Protein AF-A0A4S8JDT1-F1 (afdb_monomer_lite)

Radius of gyration: 18.47 Å; chains: 1; bounding box: 45×41×51 Å

Organism: Musa balbisiana (NCBI:txid52838)

Sequence (220 aa):
MRFPMLGLGRKGHGIPDSLVKEVKDATSKFFNLPNEEKVKIKMTPASGYRGYQEVAENITLGKPDMHEAIDGFADLVKPVLFSVIGKWKLGNMELLVRPDYPSNFKVVMEEYICLLRDLSRKIMCGIALALGGPPDAFEGDRAGVLVIVGTFYCRSETDLVNGSLHLPFLPNFDAAVEPFDFCMQKTGGTPKFGKVVYGEHLVGKAENLHSAVRMTWWIR

InterPro domains:
  IPR026992 Non-haem dioxygenase, N-terminal domain [PF14226] (11-71)
  IPR027443 Isopenicillin N synthase-like superfamily [G3DSA:2.60.120.330] (9-157)

pLDDT: mean 70.08, std 18.51, range [22.12, 93.12]

Secondary structure (DSSP, 8-state):
-PPP---TT-SSSSS-HHHHHHHHHHHHHHHTS-HHHHGGGB--GGGTS-EEE-TT-SEETTEE--EEEEEEE-GGGHHHHHHHH-HHHHTT--SS---SSSTTHHHHHHHHHHHHHHHHHHHHHHHHHHHTS-TTTTTTTTEE---EE--EEPPBTTB----------EE-TT-EE---HHHHHHHTPPPSS--EEHHHHHHHHHHTTTTS--------

Structure (mmCIF, N/CA/C/O backbone):
data_AF-A0A4S8JDT1-F1
#
_entry.id   AF-A0A4S8JDT1-F1
#
loop_
_atom_site.group_PDB
_atom_site.id
_atom_site.type_symbol
_atom_site.label_atom_id
_atom_site.label_alt_id
_atom_site.label_comp_id
_atom_site.label_asym_id
_atom_site.label_entity_id
_atom_site.label_seq_id
_atom_site.pdbx_PDB_ins_code
_atom_site.Cartn_x
_atom_site.Cartn_y
_atom_site.Cartn_z
_atom_site.occupancy
_atom_site.B_iso_or_equiv
_atom_site.auth_seq_id
_atom_site.auth_comp_id
_atom_site.auth_asym_id
_atom_site.auth_atom_id
_atom_site.pdbx_PDB_model_num
ATOM 1 N N . MET A 1 1 ? 0.892 5.398 17.232 1.00 22.23 1 MET A N 1
ATOM 2 C CA . MET A 1 1 ? 0.591 3.965 17.032 1.00 22.23 1 MET A CA 1
ATOM 3 C C . MET A 1 1 ? 1.373 3.498 15.818 1.00 22.23 1 MET A C 1
ATOM 5 O O . MET A 1 1 ? 1.226 4.114 14.773 1.00 22.23 1 MET A O 1
ATOM 9 N N . ARG A 1 2 ? 2.237 2.486 15.954 1.00 22.12 2 ARG A N 1
ATOM 10 C CA . ARG A 1 2 ? 2.796 1.781 14.791 1.00 22.12 2 ARG A CA 1
ATOM 11 C C . ARG A 1 2 ? 1.689 0.883 14.249 1.00 22.12 2 ARG A C 1
ATOM 13 O O . ARG A 1 2 ? 1.211 0.023 14.986 1.00 22.12 2 ARG A O 1
ATOM 20 N N . PHE A 1 3 ? 1.258 1.103 13.012 1.00 24.98 3 PHE A N 1
ATOM 21 C CA . PHE A 1 3 ? 0.398 0.136 12.337 1.00 24.98 3 PHE A CA 1
ATOM 22 C C . PHE A 1 3 ? 1.217 -1.138 12.078 1.00 24.98 3 PHE A C 1
ATOM 24 O O . PHE A 1 3 ? 2.399 -1.036 11.737 1.00 24.98 3 PHE A O 1
ATOM 31 N N . PRO A 1 4 ? 0.654 -2.338 12.293 1.00 29.61 4 PRO A N 1
ATOM 32 C CA . PRO A 1 4 ? 1.380 -3.575 12.056 1.00 29.61 4 PRO A CA 1
ATOM 33 C C . PRO A 1 4 ? 1.758 -3.671 10.575 1.00 29.61 4 PRO A C 1
ATOM 35 O O . PRO A 1 4 ? 0.893 -3.751 9.708 1.00 29.61 4 PRO A O 1
ATOM 38 N N . MET A 1 5 ? 3.062 -3.671 10.291 1.00 36.69 5 MET A N 1
ATOM 39 C CA . MET A 1 5 ? 3.572 -3.953 8.954 1.00 36.69 5 MET A CA 1
ATOM 40 C C . MET A 1 5 ? 3.273 -5.414 8.605 1.00 36.69 5 MET A C 1
ATOM 42 O O . MET A 1 5 ? 3.851 -6.342 9.182 1.00 36.69 5 MET A O 1
ATOM 46 N N . LEU A 1 6 ? 2.362 -5.615 7.658 1.00 45.84 6 LEU A N 1
ATOM 47 C CA . LEU A 1 6 ? 2.123 -6.902 7.015 1.00 45.84 6 LEU A CA 1
ATOM 48 C C . LEU A 1 6 ? 3.222 -7.148 5.982 1.00 45.84 6 LEU A C 1
ATOM 50 O O . LEU A 1 6 ? 3.050 -6.935 4.789 1.00 45.84 6 LEU A O 1
ATOM 54 N N . GLY A 1 7 ? 4.392 -7.563 6.465 1.00 46.94 7 GLY A N 1
ATOM 55 C CA . GLY A 1 7 ? 5.449 -8.058 5.590 1.00 46.94 7 GLY A CA 1
ATOM 56 C C . GLY A 1 7 ? 5.058 -9.399 4.958 1.00 46.94 7 GLY A C 1
ATOM 57 O O . GLY A 1 7 ? 4.371 -10.204 5.589 1.00 46.94 7 GLY A O 1
ATOM 58 N N . LEU A 1 8 ? 5.581 -9.665 3.757 1.00 50.22 8 LEU A N 1
ATOM 59 C CA . LEU A 1 8 ? 5.424 -10.882 2.934 1.00 50.22 8 LEU A CA 1
ATOM 60 C C . LEU A 1 8 ? 5.895 -12.214 3.593 1.00 50.22 8 LEU A C 1
ATOM 62 O O . LEU A 1 8 ? 6.207 -13.181 2.893 1.00 50.22 8 LEU A O 1
ATOM 66 N N . GLY A 1 9 ? 6.062 -12.262 4.916 1.00 47.91 9 GLY A N 1
ATOM 67 C CA . GLY A 1 9 ? 6.656 -13.386 5.650 1.00 47.91 9 GLY A CA 1
ATOM 68 C C . GLY A 1 9 ? 5.878 -13.850 6.883 1.00 47.91 9 GLY A C 1
ATOM 69 O O . GLY A 1 9 ? 6.334 -14.765 7.565 1.00 47.91 9 GLY A O 1
ATOM 70 N N . ARG A 1 10 ? 4.727 -13.249 7.210 1.00 57.56 10 ARG A N 1
ATOM 71 C CA . ARG A 1 10 ? 3.909 -13.708 8.346 1.00 57.56 10 ARG A CA 1
ATOM 72 C C . ARG A 1 10 ? 2.928 -14.776 7.872 1.00 57.56 10 ARG A C 1
ATOM 74 O O . ARG A 1 10 ? 2.177 -14.523 6.956 1.00 57.56 10 ARG A O 1
ATOM 81 N N . LYS A 1 11 ? 2.894 -15.957 8.488 1.00 63.78 11 LYS A N 1
ATOM 82 C CA . LYS A 1 11 ? 1.874 -16.978 8.175 1.00 63.78 11 LYS A CA 1
ATOM 83 C C . LYS A 1 11 ? 0.555 -16.681 8.897 1.00 63.78 11 LYS A C 1
ATOM 85 O O . LYS A 1 11 ? 0.536 -15.946 9.881 1.00 63.78 11 LYS A O 1
ATOM 90 N N . GLY A 1 1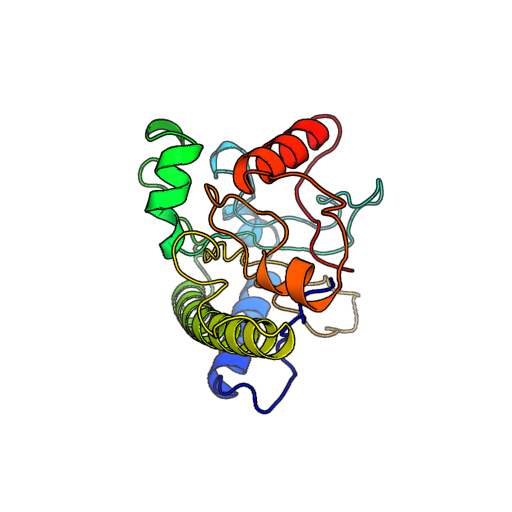2 ? -0.543 -17.276 8.425 1.00 73.94 12 GLY A N 1
ATOM 91 C CA . GLY A 1 12 ? -1.839 -17.254 9.122 1.00 73.94 12 GLY A CA 1
ATOM 92 C C . GLY A 1 12 ? -2.724 -16.029 8.860 1.00 73.94 12 GLY A C 1
ATOM 93 O O . GLY A 1 12 ? -3.775 -15.909 9.477 1.00 73.94 12 GLY A O 1
ATOM 94 N N . HIS A 1 13 ? -2.347 -15.140 7.936 1.00 79.88 13 HIS A N 1
ATOM 95 C CA . HIS A 1 13 ? -3.164 -13.980 7.557 1.00 79.88 13 HIS A CA 1
ATOM 96 C C . HIS A 1 13 ? -4.210 -14.268 6.460 1.00 79.88 13 HIS A C 1
ATOM 98 O O . HIS A 1 13 ? -5.009 -13.400 6.126 1.00 79.88 13 HIS A O 1
ATOM 104 N N . GLY A 1 14 ? -4.208 -15.476 5.881 1.00 83.81 14 GLY A N 1
ATOM 105 C CA . GLY A 1 14 ? -5.214 -15.913 4.902 1.00 83.81 14 GLY A CA 1
ATOM 106 C C . GLY A 1 14 ? -5.000 -15.437 3.460 1.00 83.81 14 GLY A C 1
ATOM 107 O O . GLY A 1 14 ? -5.907 -15.581 2.651 1.00 83.81 14 GLY A O 1
ATOM 108 N N . ILE A 1 15 ? -3.819 -14.905 3.125 1.00 86.56 15 ILE A N 1
ATOM 109 C CA . ILE A 1 15 ? -3.441 -14.619 1.730 1.00 86.56 15 ILE A CA 1
ATOM 110 C C . ILE A 1 15 ? -2.668 -15.846 1.235 1.00 86.56 15 ILE A C 1
ATOM 112 O O . ILE A 1 15 ? -1.783 -16.289 1.974 1.00 86.56 15 ILE A O 1
ATOM 116 N N . PRO A 1 16 ? -2.984 -16.410 0.055 1.00 90.81 16 PRO A N 1
ATOM 117 C CA . PRO A 1 16 ? -2.316 -17.609 -0.443 1.00 90.81 16 PRO A CA 1
ATOM 118 C C . PRO A 1 16 ? -0.799 -17.428 -0.562 1.00 90.81 16 PRO A C 1
ATOM 120 O O . PRO A 1 16 ? -0.327 -16.464 -1.166 1.00 90.81 16 PRO A O 1
ATOM 123 N N . ASP A 1 17 ? -0.031 -18.392 -0.046 1.00 87.19 17 ASP A N 1
ATOM 124 C CA . ASP A 1 17 ? 1.436 -18.392 -0.157 1.00 87.19 17 ASP A CA 1
ATOM 125 C C . ASP A 1 17 ? 1.899 -18.388 -1.628 1.00 87.19 17 ASP A C 1
ATOM 127 O O . ASP A 1 17 ? 2.946 -17.823 -1.949 1.00 87.19 17 ASP A O 1
ATOM 131 N N . SER A 1 18 ? 1.103 -18.973 -2.534 1.00 91.19 18 SER A N 1
ATOM 132 C CA . SER A 1 18 ? 1.334 -18.928 -3.983 1.00 91.19 18 SER A CA 1
ATOM 133 C C . SER A 1 18 ? 1.317 -17.498 -4.520 1.00 91.19 18 SER A C 1
ATOM 135 O O . SER A 1 18 ? 2.262 -17.098 -5.192 1.00 91.19 18 SER A O 1
ATOM 137 N N . LEU A 1 19 ? 0.316 -16.696 -4.148 1.00 89.19 19 LEU A N 1
ATOM 138 C CA . LEU A 1 19 ? 0.218 -15.299 -4.568 1.00 89.19 19 LEU A CA 1
ATOM 139 C C . LEU A 1 19 ? 1.354 -14.456 -3.976 1.00 89.19 19 LEU A C 1
ATOM 141 O O . LEU A 1 19 ? 1.968 -13.658 -4.676 1.00 89.19 19 LEU A O 1
ATOM 145 N N . VAL A 1 20 ? 1.694 -14.669 -2.700 1.00 83.56 20 VAL A N 1
ATOM 146 C CA . VAL A 1 20 ? 2.846 -14.004 -2.062 1.00 83.56 20 VAL A CA 1
ATOM 147 C C . VAL A 1 20 ? 4.143 -14.303 -2.823 1.00 83.56 20 VAL A C 1
ATOM 149 O O . VAL A 1 20 ? 4.986 -13.416 -2.984 1.00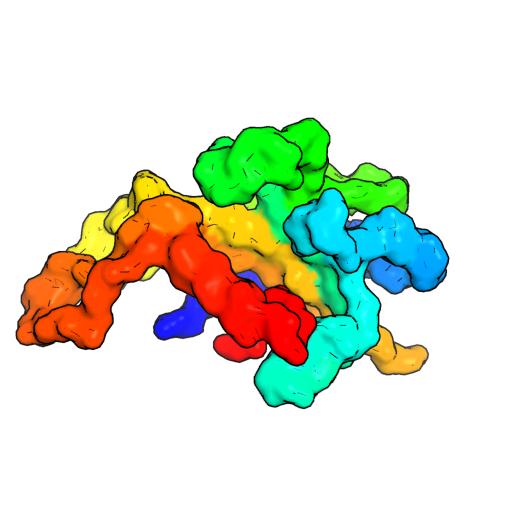 83.56 20 VAL A O 1
ATOM 152 N N . LYS A 1 21 ? 4.315 -15.542 -3.298 1.00 85.44 21 LYS A N 1
ATOM 153 C CA . LYS A 1 21 ? 5.455 -15.937 -4.129 1.00 85.44 21 LYS A CA 1
ATOM 154 C C . LYS A 1 21 ? 5.414 -15.259 -5.500 1.00 85.44 21 LYS A C 1
ATOM 156 O O . LYS A 1 21 ? 6.426 -14.707 -5.911 1.00 85.44 21 L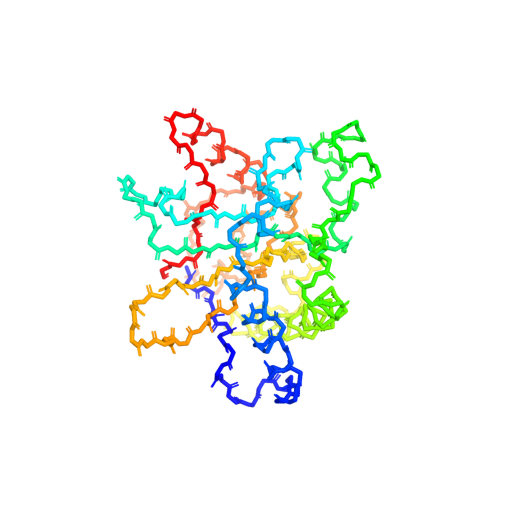YS A O 1
ATOM 161 N N . GLU A 1 22 ? 4.265 -15.229 -6.168 1.00 88.88 22 GLU A N 1
ATOM 162 C CA . GLU A 1 22 ? 4.117 -14.562 -7.468 1.00 88.88 22 GLU A CA 1
ATOM 163 C C . GLU A 1 22 ? 4.421 -13.064 -7.398 1.00 88.88 22 GLU A C 1
ATOM 165 O O . GLU A 1 22 ? 5.109 -12.538 -8.271 1.00 88.88 22 GLU A O 1
ATOM 170 N N . VAL A 1 23 ? 3.980 -12.383 -6.335 1.00 83.94 23 VAL A N 1
ATOM 171 C CA . VAL A 1 23 ? 4.301 -10.970 -6.086 1.00 83.94 23 VAL A CA 1
ATOM 172 C C . VAL A 1 23 ? 5.811 -10.776 -5.954 1.00 83.94 23 VAL A C 1
ATOM 174 O O . VAL A 1 23 ? 6.373 -9.869 -6.575 1.00 83.94 23 VAL A O 1
ATOM 177 N N . LYS A 1 24 ? 6.489 -11.635 -5.178 1.00 81.06 24 LYS A N 1
ATOM 178 C CA . LYS A 1 24 ? 7.955 -11.601 -5.031 1.00 81.06 24 LYS A CA 1
ATOM 179 C C . LYS A 1 24 ? 8.655 -11.847 -6.363 1.00 81.06 24 LYS A C 1
ATOM 181 O O . LYS A 1 24 ? 9.561 -11.093 -6.711 1.00 81.06 24 LYS A O 1
ATOM 186 N N . ASP A 1 25 ? 8.216 -12.852 -7.114 1.00 85.19 25 ASP A N 1
ATOM 187 C CA . ASP A 1 25 ? 8.803 -13.223 -8.400 1.00 85.19 25 ASP A CA 1
ATOM 188 C C . ASP A 1 25 ? 8.622 -12.102 -9.435 1.00 85.19 25 ASP A C 1
ATOM 190 O O . ASP A 1 25 ? 9.575 -11.742 -10.127 1.00 85.19 25 ASP A O 1
ATOM 194 N N . ALA A 1 26 ? 7.430 -11.502 -9.522 1.00 85.69 26 ALA A N 1
ATOM 195 C CA . ALA A 1 26 ? 7.152 -10.395 -10.435 1.00 85.69 26 ALA A CA 1
ATOM 196 C C . ALA A 1 26 ? 7.992 -9.153 -10.094 1.00 85.69 26 ALA A C 1
ATOM 198 O O . ALA A 1 26 ? 8.597 -8.534 -10.970 1.00 85.69 26 ALA A O 1
ATOM 199 N N . THR A 1 27 ? 8.087 -8.832 -8.806 1.00 80.69 27 THR A N 1
ATOM 200 C CA . THR A 1 27 ? 8.887 -7.709 -8.308 1.00 80.69 27 THR A CA 1
ATOM 201 C C . THR A 1 27 ? 10.380 -7.927 -8.567 1.00 80.69 27 THR A C 1
ATOM 203 O O . THR A 1 27 ? 11.063 -7.039 -9.072 1.00 80.69 27 THR A O 1
ATOM 206 N N . SER A 1 28 ? 10.886 -9.134 -8.297 1.00 81.81 28 SER A N 1
ATOM 207 C CA . SER A 1 28 ? 12.281 -9.503 -8.552 1.00 81.81 28 SER A CA 1
ATOM 208 C C . SER A 1 28 ? 12.633 -9.432 -10.040 1.00 81.81 28 SER A C 1
ATOM 210 O O . SER A 1 28 ? 13.687 -8.910 -10.401 1.00 81.81 28 SER A O 1
ATOM 212 N N . LYS A 1 29 ? 11.742 -9.906 -10.919 1.00 86.88 29 LYS A N 1
ATOM 213 C CA . LYS A 1 29 ? 11.922 -9.814 -12.374 1.00 86.88 29 LYS A CA 1
ATOM 214 C C . LYS A 1 29 ? 12.033 -8.370 -12.854 1.00 86.88 29 LYS A C 1
ATOM 216 O O . LYS A 1 29 ? 12.883 -8.104 -13.694 1.00 86.88 29 LYS A O 1
ATOM 221 N N . PHE A 1 30 ? 11.212 -7.463 -12.321 1.00 86.38 30 PHE A N 1
ATOM 222 C CA . PHE A 1 30 ? 11.282 -6.045 -12.670 1.00 86.38 30 PHE A CA 1
ATOM 223 C C . PHE A 1 30 ? 12.605 -5.407 -12.216 1.00 86.38 30 PHE A C 1
ATOM 225 O O . PHE A 1 30 ? 13.300 -4.802 -13.025 1.00 86.38 30 PHE A O 1
ATOM 232 N N . PHE A 1 31 ? 12.994 -5.554 -10.945 1.00 83.62 31 PHE A N 1
ATOM 233 C CA . PHE A 1 31 ? 14.178 -4.852 -10.422 1.00 83.62 31 PHE A CA 1
ATOM 234 C C . PHE A 1 31 ? 15.512 -5.378 -10.976 1.00 83.62 31 PHE A C 1
ATOM 236 O O . PHE A 1 31 ? 16.494 -4.634 -11.026 1.00 83.62 31 PHE A O 1
ATOM 243 N N . ASN A 1 32 ? 15.528 -6.620 -11.471 1.00 85.38 32 ASN A N 1
ATOM 244 C CA . ASN A 1 32 ? 16.659 -7.199 -12.199 1.00 85.38 32 ASN A CA 1
ATOM 245 C C . ASN A 1 32 ? 16.777 -6.729 -13.662 1.00 85.38 32 ASN A C 1
ATOM 247 O O . ASN A 1 32 ? 17.733 -7.117 -14.336 1.00 85.38 32 ASN A O 1
ATOM 251 N N . LEU A 1 33 ? 15.841 -5.919 -14.168 1.00 86.81 33 LEU A N 1
ATOM 252 C CA . LEU A 1 33 ? 15.980 -5.298 -15.483 1.00 86.81 33 LEU A CA 1
ATOM 253 C C . LEU A 1 33 ? 17.145 -4.287 -15.508 1.00 86.81 33 LEU A C 1
ATOM 255 O O . LEU A 1 33 ? 17.462 -3.681 -14.476 1.00 86.81 33 LEU A O 1
ATOM 259 N N . PRO A 1 34 ? 17.748 -4.048 -16.689 1.00 90.00 34 PRO A N 1
ATOM 260 C CA . PRO A 1 34 ? 18.658 -2.925 -16.901 1.00 90.00 34 PRO A CA 1
ATOM 261 C C . PRO A 1 34 ? 18.017 -1.595 -16.480 1.00 90.00 34 PRO A C 1
ATOM 263 O O . PRO A 1 34 ? 16.796 -1.428 -16.557 1.00 90.00 34 PRO A O 1
ATOM 266 N N . ASN A 1 35 ? 18.829 -0.639 -16.020 1.00 87.44 35 ASN A N 1
ATOM 267 C CA . ASN A 1 35 ? 18.317 0.647 -15.537 1.00 87.44 35 ASN A CA 1
ATOM 268 C C . ASN A 1 35 ? 17.501 1.366 -16.626 1.00 87.44 35 ASN A C 1
ATOM 270 O O . ASN A 1 35 ? 16.434 1.893 -16.322 1.00 87.44 35 ASN A O 1
ATOM 274 N N . GLU A 1 36 ? 17.923 1.260 -17.888 1.00 90.88 36 GLU A N 1
ATOM 275 C CA . GLU A 1 36 ? 17.273 1.834 -19.072 1.00 90.88 36 GLU A CA 1
ATOM 276 C C . GLU A 1 36 ? 15.817 1.376 -19.233 1.00 90.88 36 GLU A C 1
ATOM 278 O O . GLU A 1 36 ? 14.965 2.136 -19.693 1.00 90.88 36 GLU A O 1
ATOM 283 N N . GLU A 1 37 ? 15.514 0.143 -18.828 1.00 90.12 37 GLU A N 1
ATOM 284 C CA . GLU A 1 37 ? 14.158 -0.402 -18.841 1.00 90.12 37 GLU A CA 1
ATOM 285 C C . GLU A 1 37 ? 13.349 0.089 -17.635 1.00 90.12 37 GLU A C 1
ATOM 287 O O . GLU A 1 37 ? 12.179 0.449 -17.771 1.00 90.12 37 GLU A O 1
ATOM 292 N N . LYS A 1 38 ? 13.977 0.175 -16.456 1.00 88.00 38 LYS A N 1
ATOM 293 C CA . LYS A 1 38 ? 13.316 0.623 -15.219 1.00 88.00 38 LYS A CA 1
ATOM 294 C C . LYS A 1 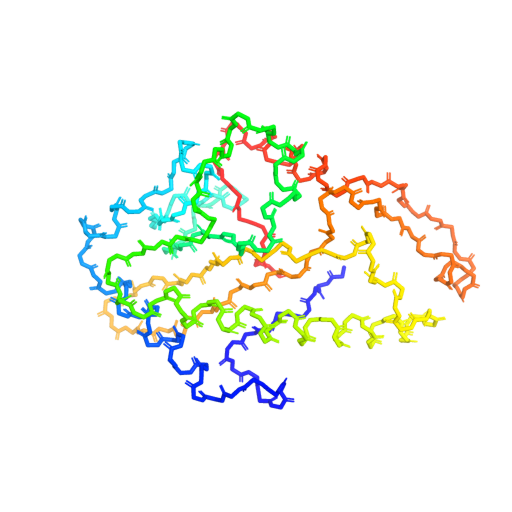38 ? 12.934 2.103 -15.270 1.00 88.00 38 LYS A C 1
ATOM 296 O O . LYS A 1 38 ? 11.845 2.473 -14.832 1.00 88.00 38 LYS A O 1
ATOM 301 N N . VAL A 1 39 ? 13.773 2.956 -15.862 1.00 90.06 39 VAL A N 1
ATOM 302 C CA . VAL A 1 39 ? 13.501 4.400 -15.988 1.00 90.06 39 VAL A CA 1
ATOM 303 C C . VAL A 1 39 ? 12.392 4.734 -16.989 1.00 90.06 39 VAL A C 1
ATOM 305 O O . VAL A 1 39 ? 11.897 5.859 -16.979 1.00 90.06 39 VAL A O 1
ATOM 308 N N . LYS A 1 40 ? 11.911 3.784 -17.804 1.00 89.81 40 LYS A N 1
ATOM 309 C CA . LYS A 1 40 ? 10.738 4.015 -18.674 1.00 89.81 40 LYS A CA 1
ATOM 310 C C . LYS A 1 40 ? 9.491 4.395 -17.881 1.00 89.81 40 LYS A C 1
ATOM 312 O O . LYS A 1 40 ? 8.657 5.154 -18.364 1.00 89.81 40 LYS A O 1
ATOM 317 N N . ILE A 1 41 ? 9.393 3.906 -16.648 1.00 85.75 41 ILE A N 1
ATOM 318 C CA . ILE A 1 41 ? 8.323 4.249 -15.715 1.00 85.75 41 ILE A CA 1
ATOM 319 C C . ILE A 1 41 ? 8.799 5.236 -14.642 1.00 85.75 41 ILE A C 1
ATOM 321 O O . ILE A 1 41 ? 8.311 5.173 -13.524 1.00 85.75 41 ILE A O 1
ATOM 325 N N . LYS A 1 42 ? 9.776 6.110 -14.920 1.00 86.88 42 LYS A N 1
ATOM 326 C CA . LYS A 1 42 ? 10.360 7.030 -13.926 1.00 86.88 42 LYS A CA 1
ATOM 327 C C . LYS A 1 42 ? 9.308 7.889 -13.220 1.00 86.88 42 LYS A C 1
ATOM 329 O O . LYS A 1 42 ? 8.443 8.494 -13.857 1.00 86.88 42 LYS A O 1
ATOM 334 N N . MET A 1 43 ? 9.466 8.037 -11.906 1.00 80.69 43 MET A N 1
ATOM 335 C CA . MET A 1 43 ? 8.653 8.953 -11.119 1.00 80.69 43 MET A CA 1
ATOM 336 C C . MET A 1 43 ? 8.938 10.423 -11.455 1.00 80.69 43 MET A C 1
ATOM 338 O O . MET A 1 43 ? 10.048 10.925 -11.277 1.00 80.69 43 MET A O 1
ATOM 342 N N . THR A 1 44 ? 7.901 11.136 -11.896 1.00 76.69 44 THR A N 1
ATOM 343 C CA . THR A 1 44 ? 7.954 12.559 -12.276 1.00 76.69 44 THR A CA 1
ATOM 344 C C . THR A 1 44 ? 6.719 13.334 -11.793 1.00 76.69 44 THR A C 1
ATOM 346 O O . THR A 1 44 ? 5.669 12.731 -11.548 1.00 76.69 44 THR A O 1
ATOM 349 N N . PRO A 1 45 ? 6.756 14.679 -11.727 1.00 70.00 45 PRO A N 1
ATOM 350 C CA . PRO A 1 45 ? 5.543 15.469 -11.502 1.00 70.00 45 PRO A CA 1
ATOM 351 C C . PRO A 1 45 ? 4.448 15.184 -12.544 1.00 70.00 45 PRO A C 1
ATOM 353 O O . PRO A 1 45 ? 3.273 15.111 -12.196 1.00 70.00 45 PRO A O 1
ATOM 356 N N . ALA A 1 46 ? 4.834 14.938 -13.804 1.00 69.00 46 ALA A N 1
ATOM 357 C CA . ALA A 1 46 ? 3.913 14.604 -14.893 1.00 69.00 46 ALA A CA 1
ATOM 358 C C . ALA A 1 46 ? 3.234 13.237 -14.718 1.00 69.00 46 ALA A C 1
ATOM 360 O O . ALA A 1 46 ? 2.114 13.064 -15.175 1.00 69.00 46 ALA A O 1
ATOM 361 N N . SER A 1 47 ? 3.877 12.289 -14.027 1.00 68.38 47 SER A N 1
ATOM 362 C CA . SER A 1 47 ? 3.286 10.995 -13.638 1.00 68.38 47 SER A CA 1
ATOM 363 C C . SER A 1 47 ? 2.378 11.075 -12.397 1.00 68.38 47 SER A C 1
ATOM 365 O O . SER A 1 47 ? 1.850 10.061 -11.944 1.00 68.38 47 SER A O 1
ATOM 367 N N . GLY A 1 48 ? 2.217 12.266 -11.806 1.00 67.81 48 GLY A N 1
ATOM 368 C CA . GLY A 1 48 ? 1.552 12.429 -10.514 1.00 67.81 48 GLY A CA 1
ATOM 369 C C . GLY A 1 48 ? 2.339 11.792 -9.366 1.00 67.81 48 GLY A C 1
ATOM 370 O O . GLY A 1 48 ? 1.724 11.235 -8.460 1.00 67.81 48 GLY A O 1
ATOM 371 N N . TYR A 1 49 ? 3.677 11.853 -9.438 1.00 72.88 49 TYR A N 1
ATOM 372 C CA . TYR A 1 49 ? 4.617 11.239 -8.492 1.00 72.88 49 TYR A CA 1
ATOM 373 C C . TYR A 1 49 ? 4.404 9.727 -8.326 1.00 72.88 49 TYR A C 1
ATOM 375 O O . TYR A 1 49 ? 4.299 9.218 -7.214 1.00 72.88 49 TYR A O 1
ATOM 383 N N . ARG A 1 50 ? 4.328 9.012 -9.454 1.00 77.69 50 ARG A N 1
ATOM 384 C CA . ARG A 1 50 ? 4.245 7.547 -9.512 1.00 77.69 50 ARG A CA 1
ATOM 385 C C . ARG A 1 50 ? 5.315 7.001 -10.417 1.00 77.69 50 ARG A C 1
ATOM 387 O O . ARG A 1 50 ? 5.627 7.618 -11.428 1.00 77.69 50 ARG A O 1
ATOM 394 N N . GLY A 1 51 ? 5.798 5.813 -10.117 1.00 79.69 51 GLY A N 1
ATOM 395 C CA . GLY A 1 51 ? 6.767 5.147 -10.957 1.00 79.69 51 GLY A CA 1
ATOM 396 C C . GLY A 1 51 ? 8.011 4.724 -10.214 1.00 79.69 51 GLY A C 1
ATOM 397 O O . GLY A 1 51 ? 8.076 4.732 -8.988 1.00 79.69 51 GLY A O 1
ATOM 398 N N . TYR A 1 52 ? 9.000 4.338 -11.001 1.00 85.25 52 TYR A N 1
ATOM 399 C CA . TYR A 1 52 ? 10.293 3.902 -10.533 1.00 85.25 52 TYR A CA 1
ATOM 400 C C . TYR A 1 52 ? 11.088 5.053 -9.908 1.00 85.25 52 TYR A C 1
ATOM 402 O O . TYR A 1 52 ? 11.160 6.159 -10.457 1.00 85.25 52 TYR A O 1
ATOM 410 N N . GLN A 1 53 ? 11.704 4.752 -8.773 1.00 82.50 53 GLN A N 1
ATOM 411 C CA . GLN A 1 53 ? 12.624 5.598 -8.034 1.00 82.50 53 GLN A CA 1
ATOM 412 C C . GLN A 1 53 ? 13.980 4.909 -7.969 1.00 82.50 53 GLN A C 1
ATOM 414 O O . GLN A 1 53 ? 14.069 3.718 -7.662 1.00 82.50 53 GLN A O 1
ATOM 419 N N . GLU A 1 54 ? 15.027 5.672 -8.251 1.00 85.56 54 GLU A N 1
ATOM 420 C CA . GLU A 1 54 ? 16.396 5.170 -8.207 1.00 85.56 54 GLU A CA 1
ATOM 421 C C . GLU A 1 54 ? 16.982 5.251 -6.798 1.00 85.56 54 GLU A C 1
ATOM 423 O O . GLU A 1 54 ? 16.500 5.982 -5.928 1.00 85.56 54 GLU A O 1
ATOM 428 N N . VAL A 1 55 ? 18.062 4.498 -6.593 1.00 83.00 55 VAL A N 1
ATOM 429 C CA . VAL A 1 55 ? 18.844 4.534 -5.356 1.00 83.00 55 VAL A CA 1
ATOM 430 C C . VAL A 1 55 ? 19.260 5.969 -5.039 1.00 83.00 55 VAL A C 1
ATOM 432 O O . VAL A 1 55 ? 19.691 6.705 -5.924 1.00 83.00 55 VAL A O 1
ATOM 435 N N . ALA A 1 56 ? 19.152 6.343 -3.763 1.00 81.06 56 ALA A N 1
ATOM 436 C CA . ALA A 1 56 ? 19.488 7.659 -3.225 1.00 81.06 56 ALA A CA 1
ATOM 437 C C . ALA A 1 56 ? 18.601 8.829 -3.698 1.00 81.06 56 ALA A C 1
ATOM 439 O O . ALA A 1 56 ? 18.884 9.971 -3.337 1.00 81.06 56 ALA A O 1
ATOM 440 N N . GLU A 1 57 ? 17.512 8.583 -4.439 1.00 79.75 57 GLU A N 1
ATOM 441 C CA . GLU A 1 57 ? 16.584 9.659 -4.818 1.00 79.75 57 GLU A CA 1
ATOM 442 C C . GLU A 1 57 ? 15.642 10.097 -3.693 1.00 79.75 57 GLU A C 1
ATOM 444 O O . GLU A 1 57 ? 15.224 11.255 -3.665 1.00 79.75 57 GLU A O 1
ATOM 449 N N . ASN A 1 58 ? 15.282 9.187 -2.787 1.00 73.38 58 ASN A N 1
ATOM 450 C CA . ASN A 1 58 ? 14.471 9.513 -1.617 1.00 73.38 58 ASN A CA 1
ATOM 451 C C . ASN A 1 58 ? 15.357 10.016 -0.483 1.00 73.38 58 ASN A C 1
ATOM 453 O O . ASN A 1 58 ? 16.394 9.420 -0.204 1.00 73.38 58 ASN A O 1
ATOM 457 N N . ILE A 1 59 ? 14.949 11.101 0.180 1.00 71.50 59 ILE A N 1
ATOM 458 C CA . ILE A 1 59 ? 15.684 11.683 1.305 1.00 71.50 59 ILE A CA 1
ATOM 459 C C . ILE A 1 59 ? 14.821 11.594 2.563 1.00 71.50 59 ILE A C 1
ATOM 461 O O . ILE A 1 59 ? 13.931 12.411 2.796 1.00 71.50 59 ILE A O 1
ATOM 465 N N . THR A 1 60 ? 15.140 10.644 3.436 1.00 67.06 60 THR A N 1
ATOM 466 C CA . THR A 1 60 ? 14.469 10.495 4.728 1.00 67.06 60 THR A CA 1
ATOM 467 C C . THR A 1 60 ? 15.312 11.142 5.824 1.00 67.06 60 THR A C 1
ATOM 469 O O . THR A 1 60 ? 16.459 10.759 6.056 1.00 67.06 60 THR A O 1
ATOM 472 N N . LEU A 1 61 ? 14.758 12.129 6.541 1.00 74.12 61 LEU A N 1
ATOM 473 C CA . LEU A 1 61 ? 15.468 12.852 7.618 1.00 74.12 61 LEU A CA 1
ATOM 474 C C . LEU A 1 61 ? 16.824 13.440 7.182 1.00 74.12 61 LEU A C 1
ATOM 476 O O . LEU A 1 61 ? 17.798 13.409 7.937 1.00 74.12 61 LEU A O 1
ATOM 480 N N . GLY A 1 62 ? 16.899 13.953 5.953 1.00 77.12 62 GLY A N 1
ATOM 481 C CA . GLY A 1 62 ? 18.132 14.518 5.400 1.00 77.12 62 GLY A CA 1
ATOM 482 C C . GLY A 1 62 ? 19.182 13.479 4.993 1.00 77.12 62 GLY A C 1
ATOM 483 O O . GLY A 1 62 ? 20.316 13.858 4.713 1.00 77.12 62 GLY A O 1
ATOM 484 N N . LYS A 1 63 ? 18.840 12.184 4.963 1.00 76.19 63 LYS A N 1
ATOM 485 C CA . LYS A 1 63 ? 19.727 11.112 4.496 1.00 76.19 63 LYS A CA 1
ATOM 486 C C . LYS A 1 63 ? 19.145 10.441 3.251 1.00 76.19 63 LYS A C 1
ATOM 488 O O . LYS A 1 63 ? 17.956 10.134 3.264 1.00 76.19 63 LYS A O 1
ATOM 493 N N . PRO A 1 64 ? 19.954 10.201 2.207 1.00 76.94 64 PRO A N 1
ATOM 494 C CA . PRO A 1 64 ? 19.496 9.477 1.033 1.00 76.94 64 PRO A CA 1
ATOM 495 C C . PRO A 1 64 ? 19.202 8.017 1.386 1.00 76.94 64 PRO A C 1
ATOM 497 O O . PRO A 1 64 ? 19.986 7.355 2.074 1.00 76.94 64 PRO A O 1
ATOM 500 N N . ASP A 1 65 ? 18.078 7.516 0.897 1.00 73.25 65 ASP A N 1
ATOM 501 C CA . ASP A 1 65 ? 17.667 6.137 1.074 1.00 73.25 65 ASP A CA 1
ATOM 502 C C . ASP A 1 65 ? 18.381 5.236 0.059 1.00 73.25 65 ASP A C 1
ATOM 504 O O . ASP A 1 65 ? 18.338 5.452 -1.151 1.00 73.25 65 ASP A O 1
ATOM 508 N N . MET A 1 66 ? 19.018 4.173 0.545 1.00 79.06 66 MET A N 1
ATOM 509 C CA . MET A 1 66 ? 19.790 3.244 -0.290 1.00 79.06 66 MET A CA 1
ATOM 510 C C . MET A 1 66 ? 18.912 2.114 -0.856 1.00 79.06 66 MET A C 1
ATOM 512 O O . MET A 1 66 ? 19.215 0.934 -0.681 1.00 79.06 66 MET A O 1
ATOM 516 N N . HIS A 1 67 ? 17.789 2.465 -1.488 1.00 73.75 67 HIS A N 1
ATOM 517 C CA . HIS A 1 67 ? 16.864 1.515 -2.114 1.00 73.75 67 HIS A CA 1
ATOM 518 C C . HIS A 1 67 ? 16.339 2.024 -3.456 1.00 73.75 67 HIS A C 1
ATOM 520 O O . HIS A 1 67 ? 16.276 3.226 -3.685 1.00 73.75 67 HIS A O 1
ATOM 526 N N . GLU A 1 68 ? 15.908 1.097 -4.306 1.00 78.50 68 GLU A N 1
ATOM 527 C CA . GLU A 1 68 ? 15.036 1.402 -5.437 1.00 78.50 68 GLU A CA 1
ATOM 528 C C . GLU A 1 68 ? 13.562 1.204 -5.039 1.00 78.50 68 GLU A C 1
ATOM 530 O O . GLU A 1 68 ? 13.241 0.560 -4.039 1.00 78.50 68 GLU A O 1
ATOM 535 N N . ALA A 1 69 ? 12.627 1.815 -5.757 1.00 79.19 69 ALA A N 1
ATOM 536 C CA . ALA A 1 69 ? 11.204 1.649 -5.460 1.00 79.19 69 ALA A CA 1
ATOM 537 C C . ALA A 1 69 ? 10.361 1.783 -6.723 1.00 79.19 69 ALA A C 1
ATOM 539 O O . ALA A 1 69 ? 10.804 2.345 -7.717 1.00 79.19 69 ALA A O 1
ATOM 540 N N . ILE A 1 70 ? 9.140 1.262 -6.684 1.00 79.12 70 ILE A N 1
ATOM 541 C CA . ILE A 1 70 ? 8.091 1.609 -7.641 1.00 79.12 70 ILE A CA 1
ATOM 542 C C . ILE A 1 70 ? 6.929 2.103 -6.810 1.00 79.12 70 ILE A C 1
ATOM 544 O O . ILE A 1 70 ? 6.408 1.309 -6.034 1.00 79.12 70 ILE A O 1
ATOM 548 N N . ASP A 1 71 ? 6.520 3.350 -7.017 1.00 76.31 71 ASP A N 1
ATOM 549 C CA . ASP A 1 71 ? 5.394 3.960 -6.321 1.00 76.31 71 ASP A CA 1
ATOM 550 C C . ASP A 1 71 ? 4.160 3.941 -7.217 1.00 76.31 71 ASP A C 1
ATOM 552 O O . ASP A 1 71 ? 4.154 4.496 -8.316 1.00 76.31 71 ASP A O 1
ATOM 556 N N . GLY A 1 72 ? 3.091 3.309 -6.755 1.00 73.19 72 GLY A N 1
ATOM 557 C CA . GLY A 1 72 ? 1.813 3.277 -7.457 1.00 73.19 72 GLY A CA 1
ATOM 558 C C . GLY A 1 72 ? 0.649 3.435 -6.497 1.00 73.19 72 GLY A C 1
ATOM 559 O O . GLY A 1 72 ? 0.783 3.196 -5.299 1.00 73.19 72 GLY A O 1
ATOM 560 N N . PHE A 1 73 ? -0.512 3.798 -7.035 1.00 66.94 73 PHE A N 1
ATOM 561 C CA . PHE A 1 73 ? -1.748 3.813 -6.266 1.00 66.94 73 PHE A CA 1
ATOM 562 C C . PHE A 1 73 ? -2.726 2.789 -6.823 1.00 66.94 73 PHE A C 1
ATOM 564 O O . PHE A 1 73 ? -2.826 2.614 -8.035 1.00 66.94 73 PHE A O 1
ATOM 571 N N . ALA A 1 74 ? -3.486 2.129 -5.954 1.00 65.38 74 ALA A N 1
ATOM 572 C CA . ALA A 1 74 ? -4.561 1.264 -6.423 1.00 65.38 74 ALA A CA 1
ATOM 573 C C . ALA A 1 74 ? -5.614 2.071 -7.198 1.00 65.38 74 ALA A C 1
ATOM 575 O O . ALA A 1 74 ? -6.034 3.142 -6.762 1.00 65.38 74 ALA A O 1
ATOM 576 N N . ASP A 1 75 ? -6.112 1.521 -8.306 1.00 62.44 75 ASP A N 1
ATOM 577 C CA . ASP A 1 75 ? -7.165 2.136 -9.130 1.00 62.44 75 ASP A CA 1
ATOM 578 C C . ASP A 1 75 ? -8.446 2.473 -8.339 1.00 62.44 75 ASP A C 1
ATOM 580 O O . ASP A 1 75 ? -9.197 3.378 -8.704 1.00 62.44 75 ASP A O 1
ATOM 584 N N . LEU A 1 76 ? -8.651 1.804 -7.204 1.00 56.12 76 LEU A N 1
ATOM 585 C CA . LEU A 1 76 ? -9.751 2.023 -6.266 1.00 56.12 76 LEU A CA 1
ATOM 586 C C . LEU A 1 76 ? -9.783 3.439 -5.657 1.00 56.12 76 LEU A C 1
ATOM 588 O O . LEU A 1 76 ? -10.828 3.849 -5.161 1.00 56.12 76 LEU A O 1
ATOM 592 N N . VAL A 1 77 ? -8.686 4.207 -5.716 1.00 57.84 77 VAL A N 1
ATOM 593 C CA . VAL A 1 77 ? -8.634 5.592 -5.201 1.00 57.84 77 VAL A CA 1
ATOM 594 C C . VAL A 1 77 ? -8.907 6.668 -6.249 1.00 57.84 77 VAL A C 1
ATOM 596 O O . VAL A 1 77 ? -8.865 7.851 -5.910 1.00 57.84 77 VAL A O 1
ATOM 599 N N . LYS A 1 78 ? -9.212 6.298 -7.507 1.00 59.34 78 LYS A N 1
ATOM 600 C CA . LYS A 1 78 ? -9.522 7.257 -8.588 1.00 59.34 78 LYS A CA 1
ATOM 601 C C . LYS A 1 78 ? -10.520 8.337 -8.139 1.00 59.34 78 LYS A C 1
ATOM 603 O O . LYS A 1 78 ? -10.162 9.509 -8.243 1.00 59.34 78 LYS A O 1
ATOM 608 N N . PRO A 1 79 ? -11.706 8.010 -7.582 1.00 56.94 79 PRO A N 1
ATOM 609 C CA . PRO A 1 79 ? -12.703 9.024 -7.224 1.00 56.94 79 PRO A CA 1
ATOM 610 C C . PRO A 1 79 ? -12.205 10.029 -6.177 1.00 56.94 79 PRO A C 1
ATOM 612 O O . PRO A 1 79 ? -12.415 11.230 -6.326 1.00 56.94 79 PRO A O 1
ATOM 615 N N . VAL A 1 80 ? -11.496 9.535 -5.159 1.00 55.47 80 VAL A N 1
ATOM 616 C CA . VAL A 1 80 ? -10.945 10.339 -4.057 1.00 55.47 80 VAL A CA 1
ATOM 617 C C . VAL A 1 80 ? -9.820 11.244 -4.552 1.00 55.47 80 VAL A C 1
ATOM 619 O O . VAL A 1 80 ? -9.720 12.401 -4.170 1.00 55.47 80 VAL A O 1
ATOM 622 N N . LEU A 1 81 ? -8.971 10.753 -5.449 1.00 56.44 81 LEU A N 1
ATOM 623 C CA . LEU A 1 81 ? -7.876 11.557 -5.973 1.00 56.44 81 LEU A CA 1
ATOM 624 C C . LEU A 1 81 ? -8.357 12.625 -6.971 1.00 56.44 81 LEU A C 1
ATOM 626 O O . LEU A 1 81 ? -7.789 13.717 -7.034 1.00 56.44 81 LEU A O 1
ATOM 630 N N . PHE A 1 82 ? -9.430 12.335 -7.716 1.00 57.91 82 PHE A N 1
ATOM 631 C CA . PHE A 1 82 ? -10.083 13.289 -8.614 1.00 57.91 82 PHE A CA 1
ATOM 632 C C . PHE A 1 82 ? -10.663 14.504 -7.881 1.00 57.91 82 PHE A C 1
ATOM 634 O O . PHE A 1 82 ? -10.576 15.614 -8.415 1.00 57.91 82 PHE A O 1
ATOM 641 N N . SER A 1 83 ? -11.249 14.321 -6.692 1.00 52.16 83 SER A N 1
ATOM 642 C CA . SER A 1 83 ? -11.808 15.434 -5.907 1.00 52.16 83 SER A CA 1
ATOM 643 C C . SER A 1 83 ? -10.726 16.356 -5.334 1.00 52.16 83 SER A C 1
ATOM 645 O O . SER A 1 83 ? -10.985 17.532 -5.101 1.00 52.16 83 SER A O 1
ATOM 647 N N . VAL A 1 84 ? -9.506 15.841 -5.181 1.00 50.72 84 VAL A N 1
ATOM 648 C CA . VAL A 1 84 ? -8.400 16.484 -4.462 1.00 50.72 84 VAL A CA 1
ATOM 649 C C . VAL A 1 84 ? -7.417 17.178 -5.391 1.00 50.72 84 VAL A C 1
ATOM 651 O O . VAL A 1 84 ? -7.109 18.353 -5.224 1.00 50.72 84 VAL A O 1
ATOM 654 N N . ILE A 1 85 ? -6.902 16.449 -6.383 1.00 51.56 85 ILE A N 1
ATOM 655 C CA . ILE A 1 85 ? -5.909 16.985 -7.324 1.00 51.56 85 ILE A CA 1
ATOM 656 C C . ILE A 1 85 ? -6.624 17.786 -8.439 1.00 51.56 85 ILE A C 1
ATOM 658 O O . ILE A 1 85 ? -6.002 18.516 -9.212 1.00 51.56 85 ILE A O 1
ATOM 662 N N . GLY A 1 86 ? -7.961 17.715 -8.476 1.00 47.53 86 GLY A N 1
ATOM 663 C CA . GLY A 1 86 ? -8.821 18.325 -9.478 1.00 47.53 86 GLY A CA 1
ATOM 664 C C . GLY A 1 86 ? -8.878 17.486 -10.756 1.00 47.53 86 GLY A C 1
ATOM 665 O O . GLY A 1 86 ? -7.874 16.924 -11.198 1.00 47.53 86 GLY A O 1
ATOM 666 N N . LYS A 1 87 ? -10.062 17.441 -11.393 1.00 40.53 87 LYS A N 1
ATOM 667 C CA . LYS A 1 87 ? -10.339 16.717 -12.657 1.00 40.53 87 LYS A CA 1
ATOM 668 C C . LYS A 1 87 ? -9.246 16.868 -13.730 1.00 40.53 87 LYS A C 1
ATOM 670 O O . LYS A 1 87 ? -9.024 15.944 -14.504 1.00 40.53 87 LYS A O 1
ATOM 675 N N . TRP A 1 88 ? -8.562 18.011 -13.759 1.00 37.59 88 TRP A N 1
ATOM 676 C CA . TRP A 1 88 ? -7.585 18.393 -14.781 1.00 37.59 88 TRP A CA 1
ATOM 677 C C . TRP A 1 88 ? -6.189 17.781 -14.614 1.00 37.59 88 TRP A C 1
ATOM 679 O O . TRP A 1 88 ? -5.477 17.660 -15.604 1.00 37.59 88 TRP A O 1
ATOM 689 N N . LYS A 1 89 ? -5.784 17.398 -13.396 1.00 46.06 89 LYS A N 1
ATOM 690 C CA . LYS A 1 89 ? -4.416 16.916 -13.124 1.00 46.06 89 LYS A CA 1
ATOM 691 C C . LYS A 1 89 ? -4.277 15.396 -13.114 1.00 46.06 89 LYS A C 1
ATOM 693 O O . LYS A 1 89 ? -3.160 14.907 -13.209 1.00 46.06 89 LYS A O 1
ATOM 698 N N . LEU A 1 90 ? -5.385 14.660 -12.997 1.00 45.66 90 LEU A N 1
ATOM 699 C CA . LEU A 1 90 ? -5.364 13.195 -13.023 1.00 45.66 90 LEU A CA 1
ATOM 700 C C . LEU A 1 90 ? -5.764 12.612 -14.388 1.00 45.66 90 LEU A C 1
ATOM 702 O O . LEU A 1 90 ? -5.304 11.531 -14.731 1.00 45.66 90 LEU A O 1
ATOM 706 N N . GLY A 1 91 ? -6.565 13.325 -15.194 1.00 48.91 91 GLY A N 1
ATOM 707 C CA . GLY A 1 91 ? -6.927 12.907 -16.558 1.00 48.91 91 GLY A CA 1
ATOM 708 C C . GLY A 1 91 ? -7.343 11.428 -16.677 1.00 48.91 91 GLY A C 1
ATOM 709 O O . GLY A 1 91 ? -7.923 10.859 -15.757 1.00 48.91 91 GLY A O 1
ATOM 710 N N . ASN A 1 92 ? -7.004 10.792 -17.802 1.00 51.75 92 ASN A N 1
ATOM 711 C CA . ASN A 1 92 ? -7.109 9.337 -18.002 1.00 51.75 92 ASN A CA 1
ATOM 712 C C . ASN A 1 92 ? -5.864 8.584 -17.480 1.00 51.75 92 ASN A C 1
ATOM 714 O O . ASN A 1 92 ? -5.534 7.518 -18.000 1.00 51.75 92 ASN A O 1
ATOM 718 N N . MET A 1 93 ? -5.115 9.146 -16.523 1.00 56.84 93 MET A N 1
ATOM 719 C CA . MET A 1 93 ? -3.863 8.538 -16.074 1.00 56.84 93 MET A CA 1
ATOM 720 C C . MET A 1 93 ? -4.131 7.282 -15.247 1.00 56.84 93 MET A C 1
ATOM 722 O O . MET A 1 93 ? -4.997 7.242 -14.369 1.00 56.84 93 MET A O 1
ATOM 726 N N . GLU A 1 94 ? -3.368 6.235 -15.537 1.00 62.62 94 GLU A N 1
ATOM 727 C CA . GLU A 1 94 ? -3.443 4.972 -14.813 1.00 62.62 94 GLU A CA 1
ATOM 728 C C . GLU A 1 94 ? -2.831 5.116 -13.432 1.00 62.62 94 GLU A C 1
ATOM 730 O O . GLU A 1 94 ? -1.778 5.741 -13.277 1.00 62.62 94 GLU A O 1
ATOM 735 N N . LEU A 1 95 ? -3.506 4.568 -12.415 1.00 65.94 95 LEU A N 1
ATOM 736 C CA . LEU A 1 95 ? -3.055 4.804 -11.058 1.00 65.94 95 LEU A CA 1
ATOM 737 C C . LEU A 1 95 ? -1.960 3.848 -10.614 1.00 65.94 95 LEU A C 1
ATOM 739 O O . LEU A 1 95 ? -1.057 4.258 -9.874 1.00 65.94 95 LEU A O 1
ATOM 743 N N . LEU A 1 96 ? -2.054 2.603 -11.068 1.00 66.81 96 LEU A N 1
ATOM 744 C CA . LEU A 1 96 ? -1.039 1.593 -10.861 1.00 66.81 96 LEU A CA 1
ATOM 745 C C . LEU A 1 96 ? -0.051 1.635 -12.025 1.00 66.81 96 LEU A C 1
ATOM 747 O O . LEU A 1 96 ? -0.444 1.625 -13.191 1.00 66.81 96 LEU A O 1
ATOM 751 N N . VAL A 1 97 ? 1.236 1.668 -11.699 1.00 71.50 97 VAL A N 1
ATOM 752 C CA . VAL A 1 97 ? 2.300 1.690 -12.701 1.00 71.50 97 VAL A CA 1
ATOM 753 C C . VAL A 1 97 ? 2.340 0.351 -13.433 1.00 71.50 97 VAL A C 1
ATOM 755 O O . VAL A 1 97 ? 2.340 -0.708 -12.802 1.00 71.50 97 VAL A O 1
ATOM 758 N N . ARG A 1 98 ? 2.384 0.400 -14.767 1.00 75.56 98 ARG A N 1
ATOM 759 C CA . ARG A 1 98 ? 2.461 -0.781 -15.630 1.00 75.56 98 ARG A CA 1
ATOM 760 C C . ARG A 1 98 ? 3.834 -0.868 -16.286 1.00 75.56 98 ARG A C 1
ATOM 762 O O . ARG A 1 98 ? 4.040 -0.225 -17.311 1.00 75.56 98 ARG A O 1
ATOM 769 N N . PRO A 1 99 ? 4.780 -1.622 -15.712 1.00 78.69 99 PRO A N 1
ATOM 770 C CA . PRO A 1 99 ? 5.975 -1.975 -16.454 1.00 78.69 99 PRO A CA 1
ATOM 771 C C . PRO A 1 99 ? 5.608 -2.952 -17.582 1.00 78.69 99 PRO A C 1
ATOM 773 O O . PRO A 1 99 ? 4.764 -3.829 -17.390 1.00 78.69 99 PRO A O 1
ATOM 776 N N . ASP A 1 100 ? 6.262 -2.830 -18.740 1.00 81.75 100 ASP A N 1
ATOM 777 C CA . ASP A 1 100 ? 6.076 -3.762 -19.868 1.00 81.75 100 ASP A CA 1
ATOM 778 C C . ASP A 1 100 ? 6.505 -5.194 -19.501 1.00 81.75 100 ASP A C 1
ATOM 780 O O . ASP A 1 100 ? 5.988 -6.181 -20.031 1.00 81.75 100 ASP A O 1
ATOM 784 N N . TYR A 1 101 ? 7.440 -5.310 -18.553 1.00 83.31 101 TYR A N 1
ATOM 785 C CA . TYR A 1 101 ? 7.920 -6.572 -18.017 1.00 83.31 101 TYR A CA 1
ATOM 786 C C . TYR A 1 101 ? 8.071 -6.524 -16.483 1.00 83.31 101 TYR A C 1
ATOM 788 O O . TYR A 1 101 ? 8.636 -5.566 -15.957 1.00 83.31 101 TYR A O 1
ATOM 796 N N . PRO A 1 102 ? 7.650 -7.575 -15.755 1.00 85.81 102 PRO A N 1
ATOM 797 C CA . PRO A 1 102 ? 6.967 -8.758 -16.273 1.00 85.81 102 PRO A CA 1
ATOM 798 C C . PRO A 1 102 ? 5.504 -8.458 -16.627 1.00 85.81 102 PRO A C 1
ATOM 800 O O . PRO A 1 102 ? 4.834 -7.686 -15.949 1.00 85.81 102 PRO A O 1
ATOM 803 N N . SER A 1 103 ? 4.982 -9.110 -17.668 1.00 89.00 103 SER A N 1
ATOM 804 C CA . SER A 1 103 ? 3.633 -8.841 -18.195 1.00 89.00 103 SER A CA 1
ATOM 805 C C . SER A 1 103 ? 2.503 -9.094 -17.187 1.00 89.00 103 SER A C 1
ATOM 807 O O . SER A 1 103 ? 1.431 -8.503 -17.296 1.00 89.00 103 SER A O 1
ATOM 809 N N . ASN A 1 104 ? 2.736 -9.939 -16.176 1.00 88.19 104 ASN A N 1
ATOM 810 C CA . ASN A 1 104 ? 1.782 -10.219 -15.103 1.00 88.19 104 ASN A CA 1
ATOM 811 C C . ASN A 1 104 ? 1.886 -9.259 -13.902 1.00 88.19 104 ASN A C 1
ATOM 813 O O . ASN A 1 104 ? 1.098 -9.403 -12.969 1.00 88.19 104 ASN A O 1
ATOM 817 N N . PHE A 1 105 ? 2.816 -8.291 -13.902 1.00 85.12 105 PHE A N 1
ATOM 818 C CA . PHE A 1 105 ? 3.088 -7.420 -12.750 1.00 85.12 105 PHE A CA 1
ATOM 819 C C . PHE A 1 105 ? 1.821 -6.741 -12.227 1.00 85.12 105 PHE A C 1
ATOM 821 O O . PHE A 1 105 ? 1.498 -6.842 -11.047 1.00 85.12 105 PHE A O 1
ATOM 828 N N . LYS A 1 106 ? 1.063 -6.100 -13.125 1.00 81.19 106 LYS A N 1
ATOM 829 C CA . LYS A 1 106 ? -0.177 -5.398 -12.781 1.00 81.19 106 LYS A CA 1
ATOM 830 C C . LYS A 1 106 ? -1.198 -6.335 -12.137 1.00 81.19 106 LYS A C 1
ATOM 832 O O . LYS A 1 106 ? -1.709 -6.031 -11.068 1.00 81.19 106 LYS A O 1
ATOM 837 N N . VAL A 1 107 ? -1.469 -7.467 -12.786 1.00 86.62 107 VAL A N 1
ATOM 838 C CA . VAL A 1 107 ? -2.513 -8.417 -12.375 1.00 86.62 107 VAL A CA 1
ATOM 839 C C . VAL A 1 107 ? -2.220 -8.966 -10.981 1.00 86.62 107 VAL A C 1
ATOM 841 O O . VAL A 1 107 ? -3.072 -8.904 -10.099 1.00 86.62 107 VAL A O 1
ATOM 844 N N . VAL A 1 108 ? -0.985 -9.421 -10.764 1.00 86.75 108 VAL A N 1
ATOM 845 C CA . VAL A 1 108 ? -0.549 -9.987 -9.482 1.00 86.75 108 VAL A CA 1
ATOM 846 C C . VAL A 1 108 ? -0.560 -8.932 -8.372 1.00 86.75 108 VAL A C 1
ATOM 848 O O . VAL A 1 108 ? -0.984 -9.214 -7.251 1.00 86.75 108 VAL A O 1
ATOM 851 N N . MET A 1 109 ? -0.140 -7.699 -8.675 1.00 83.25 109 MET A N 1
ATOM 852 C CA . MET A 1 109 ? -0.209 -6.598 -7.714 1.00 83.25 109 MET A CA 1
ATOM 853 C C . MET A 1 109 ? -1.656 -6.252 -7.353 1.00 83.25 109 MET A C 1
ATOM 855 O O . MET A 1 109 ? -1.965 -6.129 -6.173 1.00 83.25 109 MET A O 1
ATOM 859 N N . GLU A 1 110 ? -2.560 -6.132 -8.327 1.00 81.06 110 GLU A N 1
ATOM 860 C CA . GLU A 1 110 ? -3.975 -5.818 -8.081 1.00 81.06 110 GLU A CA 1
ATOM 861 C C . GLU A 1 110 ? -4.667 -6.876 -7.217 1.00 81.06 110 GLU A C 1
ATOM 863 O O . GLU A 1 110 ? -5.394 -6.526 -6.281 1.00 81.06 110 GLU A O 1
ATOM 868 N N . GLU A 1 111 ? -4.404 -8.155 -7.481 1.00 85.69 111 GLU A N 1
ATOM 869 C CA . GLU A 1 111 ? -4.935 -9.257 -6.679 1.00 85.69 111 GLU A CA 1
ATOM 870 C C . GLU A 1 111 ? -4.418 -9.198 -5.235 1.00 85.69 111 GLU A C 1
ATOM 872 O O . GLU A 1 111 ? -5.200 -9.242 -4.277 1.00 85.69 111 GLU A O 1
ATOM 877 N N . TYR A 1 112 ? -3.107 -9.010 -5.064 1.00 83.56 112 TYR A N 1
ATOM 878 C CA . TYR A 1 112 ? -2.490 -8.922 -3.743 1.00 83.56 112 TYR A CA 1
ATOM 879 C C . TYR A 1 112 ? -2.994 -7.717 -2.939 1.00 83.56 112 TYR A C 1
ATOM 881 O O . TYR A 1 112 ? -3.296 -7.838 -1.749 1.00 83.56 112 TYR A O 1
ATOM 889 N N . ILE A 1 113 ? -3.163 -6.570 -3.598 1.00 78.69 113 ILE A N 1
ATOM 890 C CA . ILE A 1 113 ? -3.735 -5.354 -3.015 1.00 78.69 113 ILE A CA 1
ATOM 891 C C . ILE A 1 113 ? -5.165 -5.595 -2.525 1.00 78.69 113 ILE A C 1
ATOM 893 O O . ILE A 1 113 ? -5.513 -5.171 -1.420 1.00 78.69 113 ILE A O 1
ATOM 897 N N . CYS A 1 114 ? -5.994 -6.278 -3.318 1.00 80.88 114 CYS A N 1
ATOM 898 C CA . CYS A 1 114 ? -7.374 -6.572 -2.938 1.00 80.88 114 CYS A CA 1
ATOM 899 C C . CYS A 1 114 ? -7.438 -7.440 -1.675 1.00 80.88 114 CYS A C 1
ATOM 901 O O . CYS A 1 114 ? -8.171 -7.110 -0.741 1.00 80.88 114 CYS A O 1
ATOM 903 N N . LEU A 1 115 ? -6.629 -8.498 -1.601 1.00 84.75 115 LEU A N 1
ATOM 904 C CA . LEU A 1 115 ? -6.598 -9.374 -0.428 1.00 84.75 115 LEU A CA 1
ATOM 905 C C . LEU A 1 115 ? -6.030 -8.675 0.814 1.00 84.75 115 LEU A C 1
ATOM 907 O O . LEU A 1 115 ? -6.547 -8.849 1.922 1.00 84.75 115 LEU A O 1
ATOM 911 N N . LEU A 1 116 ? -5.003 -7.839 0.649 1.00 80.31 116 LEU A N 1
ATOM 912 C CA . LEU A 1 116 ? -4.447 -7.060 1.754 1.00 80.31 116 LEU A CA 1
ATOM 913 C C . LEU A 1 116 ? -5.384 -5.982 2.275 1.00 80.31 116 LEU A C 1
ATOM 915 O O . LEU A 1 116 ? -5.373 -5.701 3.477 1.00 80.31 116 LEU A O 1
ATOM 919 N N . ARG A 1 117 ? -6.205 -5.390 1.407 1.00 78.12 117 ARG A N 1
ATOM 920 C CA . ARG A 1 117 ? -7.271 -4.479 1.824 1.00 78.12 117 ARG A CA 1
ATOM 921 C C . ARG A 1 117 ? -8.235 -5.197 2.762 1.00 78.12 117 ARG A C 1
ATOM 923 O O . ARG A 1 117 ? -8.530 -4.689 3.843 1.00 78.12 117 ARG A O 1
ATOM 930 N N . ASP A 1 118 ? -8.701 -6.376 2.369 1.00 82.62 118 ASP A N 1
ATOM 931 C CA . ASP A 1 118 ? -9.687 -7.126 3.147 1.00 82.62 118 ASP A CA 1
ATOM 932 C C . ASP A 1 118 ? -9.098 -7.603 4.483 1.00 82.62 118 ASP A C 1
ATOM 934 O O . ASP A 1 118 ? -9.767 -7.573 5.519 1.00 82.62 118 ASP A O 1
ATOM 938 N N . LEU A 1 119 ? -7.815 -7.972 4.490 1.00 84.88 119 LEU A N 1
ATOM 939 C CA . LEU A 1 119 ? -7.077 -8.260 5.716 1.00 84.88 119 LEU A CA 1
ATOM 940 C C . LEU A 1 119 ? -6.929 -7.023 6.614 1.00 84.88 119 LEU A C 1
ATOM 942 O O . LEU A 1 119 ? -7.175 -7.107 7.818 1.00 84.88 119 LEU A O 1
ATOM 946 N N . SER A 1 120 ? -6.554 -5.878 6.043 1.00 81.56 120 SER A N 1
ATOM 947 C CA . SER A 1 120 ? -6.401 -4.621 6.782 1.00 81.56 120 SER A CA 1
ATOM 948 C C . SER A 1 120 ? -7.707 -4.210 7.457 1.00 81.56 120 SER A C 1
ATOM 950 O O . SER A 1 120 ? -7.689 -3.868 8.637 1.00 81.56 120 SER A O 1
ATOM 952 N N . ARG A 1 121 ? -8.851 -4.350 6.771 1.00 83.06 121 ARG A N 1
ATOM 953 C CA . ARG A 1 121 ? -10.176 -4.123 7.371 1.00 83.06 121 ARG A CA 1
ATOM 954 C C . ARG A 1 121 ? -10.397 -4.990 8.607 1.00 83.06 121 ARG A C 1
ATOM 956 O O . ARG A 1 121 ? -10.707 -4.458 9.665 1.00 83.06 121 ARG A O 1
ATOM 963 N N . LYS A 1 122 ? -10.135 -6.299 8.520 1.00 87.00 122 LYS A N 1
ATOM 964 C CA . LYS A 1 122 ? -10.271 -7.220 9.668 1.00 87.00 122 LYS A CA 1
ATOM 965 C C . LYS A 1 122 ? -9.389 -6.814 10.852 1.00 87.00 122 LYS A C 1
ATOM 967 O O . LYS A 1 122 ? -9.829 -6.893 11.998 1.00 87.00 122 LYS A O 1
ATOM 972 N N . ILE A 1 123 ? -8.161 -6.361 10.587 1.00 86.69 123 ILE A N 1
ATOM 973 C CA . ILE A 1 123 ? -7.255 -5.854 11.628 1.00 86.69 123 ILE A CA 1
ATOM 974 C C . ILE A 1 123 ? -7.833 -4.593 12.276 1.00 86.69 123 ILE A C 1
ATOM 976 O O . ILE A 1 123 ? -7.854 -4.504 13.503 1.00 86.69 123 ILE A O 1
ATOM 980 N N . MET A 1 124 ? -8.337 -3.647 11.481 1.00 87.12 124 MET A N 1
ATOM 981 C CA . MET A 1 124 ? -8.966 -2.430 11.999 1.00 87.12 124 MET A CA 1
ATOM 982 C C . MET A 1 124 ? -10.210 -2.739 12.836 1.00 87.12 124 MET A C 1
ATOM 984 O O . MET A 1 124 ? -10.369 -2.139 13.899 1.00 87.12 124 MET A O 1
ATOM 988 N N . CYS A 1 125 ? -11.020 -3.728 12.443 1.00 89.25 125 CYS A N 1
ATOM 989 C CA . CYS A 1 125 ? -12.136 -4.205 13.262 1.00 89.25 125 CYS A CA 1
ATOM 990 C C . CYS A 1 125 ? -11.653 -4.736 14.619 1.00 89.25 125 CYS A C 1
ATOM 992 O O . CYS A 1 125 ? -12.201 -4.381 15.661 1.00 89.25 125 CYS A O 1
ATOM 994 N N . GLY A 1 126 ? -10.588 -5.546 14.628 1.00 90.69 126 GLY A N 1
ATOM 995 C CA . GLY A 1 126 ? -9.981 -6.043 15.866 1.00 90.69 126 GLY A CA 1
ATOM 996 C C . GLY A 1 126 ? -9.457 -4.919 16.768 1.00 90.69 126 GLY A C 1
ATOM 997 O O . GLY A 1 126 ? -9.665 -4.954 17.982 1.00 90.69 126 GLY A O 1
ATOM 998 N N . ILE A 1 127 ? -8.830 -3.891 16.183 1.00 90.69 127 ILE A N 1
ATOM 999 C CA . ILE A 1 127 ? -8.368 -2.700 16.912 1.00 90.69 127 ILE A CA 1
ATOM 1000 C C . ILE A 1 127 ? -9.559 -1.939 17.506 1.00 90.69 127 ILE A C 1
ATOM 1002 O O . ILE A 1 127 ? -9.506 -1.566 18.677 1.00 90.69 127 ILE A O 1
ATOM 1006 N N . ALA A 1 128 ? -10.637 -1.735 16.744 1.00 91.31 128 ALA A N 1
ATOM 1007 C CA . ALA A 1 128 ? -11.827 -1.039 17.229 1.00 91.31 128 ALA A CA 1
ATOM 1008 C C . ALA A 1 128 ? -12.435 -1.734 18.451 1.00 91.31 128 ALA A C 1
ATOM 1010 O O . ALA A 1 128 ? -12.663 -1.095 19.481 1.00 91.31 128 ALA A O 1
ATOM 1011 N N . LEU A 1 129 ? -12.586 -3.058 18.369 1.00 92.88 129 LEU A N 1
ATOM 1012 C CA . LEU A 1 129 ? -13.091 -3.880 19.466 1.00 92.88 129 LEU A CA 1
ATOM 1013 C C . LEU A 1 129 ? -12.184 -3.804 20.703 1.00 92.88 129 LEU A C 1
ATOM 1015 O O . LEU A 1 129 ? -12.675 -3.612 21.815 1.00 92.88 129 LEU A O 1
ATOM 1019 N N . ALA A 1 130 ? -10.860 -3.883 20.534 1.00 91.94 130 ALA A N 1
ATOM 1020 C CA . ALA A 1 130 ? -9.909 -3.769 21.646 1.00 91.94 130 ALA A CA 1
ATOM 1021 C C . ALA A 1 130 ? -9.972 -2.392 22.340 1.00 91.94 130 ALA A C 1
ATOM 1023 O O . ALA A 1 130 ? -9.826 -2.279 23.565 1.00 91.94 130 ALA A O 1
ATOM 1024 N N . LEU A 1 131 ? -10.239 -1.337 21.568 1.00 90.69 131 LEU A N 1
ATOM 1025 C CA . LEU A 1 131 ? -10.452 0.011 22.091 1.00 90.69 131 LEU A CA 1
ATOM 1026 C C . LEU A 1 131 ? -11.811 0.171 22.797 1.00 90.69 131 LEU A C 1
ATOM 1028 O O . LEU A 1 131 ? -11.976 1.118 23.562 1.00 90.69 131 LEU A O 1
ATOM 1032 N N . GLY A 1 132 ? -12.733 -0.786 22.655 1.00 90.75 132 GLY A N 1
ATOM 1033 C CA . GLY A 1 132 ? -14.085 -0.735 23.220 1.00 90.75 132 GLY A CA 1
ATOM 1034 C C . GLY A 1 132 ? -15.097 -0.015 22.326 1.00 90.75 132 GLY A C 1
ATOM 1035 O O . GLY A 1 132 ? -16.164 0.356 22.804 1.00 90.75 132 GLY A O 1
ATOM 1036 N N . GLY A 1 133 ? -14.750 0.210 21.058 1.00 91.50 133 GLY A N 1
ATOM 1037 C CA . GLY A 1 133 ? -15.649 0.750 20.044 1.00 91.50 133 GLY A CA 1
ATOM 1038 C C . GLY A 1 133 ? -16.345 -0.351 19.235 1.00 91.50 133 GLY A C 1
ATOM 1039 O O . GLY A 1 133 ? -16.022 -1.536 19.375 1.00 91.50 133 GLY A O 1
ATOM 1040 N N . PRO A 1 134 ? -17.296 0.026 18.367 1.00 93.12 134 PRO A N 1
ATOM 1041 C CA . PRO A 1 134 ? -17.937 -0.912 17.456 1.00 93.12 134 PRO A CA 1
ATOM 1042 C C . PRO A 1 134 ? -16.941 -1.395 16.379 1.00 93.12 134 PRO A C 1
ATOM 1044 O O . PRO A 1 134 ? -16.011 -0.664 16.036 1.00 93.12 134 PRO A O 1
ATOM 1047 N N . PRO A 1 135 ? -17.092 -2.618 15.837 1.00 90.69 135 PRO A N 1
ATOM 1048 C CA . PRO A 1 135 ? -16.124 -3.207 14.902 1.00 90.69 135 PRO A CA 1
ATOM 1049 C C . PRO A 1 135 ? -15.952 -2.407 13.601 1.00 90.69 135 PRO A C 1
ATOM 1051 O O . PRO A 1 135 ? -14.915 -2.506 12.958 1.00 90.69 135 PRO A O 1
ATOM 1054 N N . ASP A 1 136 ? -16.932 -1.593 13.229 1.00 89.38 136 ASP A N 1
ATOM 1055 C CA . ASP A 1 136 ? -16.934 -0.721 12.057 1.00 89.38 136 ASP A CA 1
ATOM 1056 C C . ASP A 1 136 ? -16.473 0.719 12.364 1.00 89.38 136 ASP A C 1
ATOM 1058 O O . ASP A 1 136 ? -16.539 1.576 11.488 1.00 89.38 136 ASP A O 1
ATOM 1062 N N . ALA A 1 137 ? -15.952 1.009 13.568 1.00 88.38 137 ALA A N 1
ATOM 1063 C CA . ALA A 1 137 ? -15.578 2.370 13.989 1.00 88.38 137 ALA A CA 1
ATOM 1064 C C . ALA A 1 137 ? -14.602 3.087 13.039 1.00 88.38 137 ALA A C 1
ATOM 1066 O O . ALA A 1 137 ? -14.590 4.320 12.963 1.00 88.38 137 ALA A O 1
ATOM 1067 N N . PHE A 1 138 ? -13.767 2.315 12.341 1.00 84.56 138 PHE A N 1
ATOM 1068 C CA . PHE A 1 138 ? -12.822 2.821 11.352 1.00 84.56 138 PHE A CA 1
ATOM 1069 C C . PHE A 1 138 ? -13.348 2.752 9.915 1.00 84.56 138 PHE A C 1
ATOM 1071 O O . PHE A 1 138 ? -12.695 3.304 9.046 1.00 84.56 138 PHE A O 1
ATOM 1078 N N . GLU A 1 139 ? -14.472 2.099 9.626 1.00 82.00 139 GLU A N 1
ATOM 1079 C CA . GLU A 1 139 ? -15.000 1.972 8.260 1.00 82.00 139 GLU A CA 1
ATOM 1080 C C . GLU A 1 139 ? -15.743 3.247 7.789 1.00 82.00 139 GLU A C 1
ATOM 1082 O O . GLU A 1 139 ? -15.723 4.291 8.448 1.00 82.00 139 GLU A O 1
ATOM 1087 N N . GLY A 1 140 ? -16.361 3.182 6.604 1.00 76.88 140 GLY A N 1
ATOM 1088 C CA . GLY A 1 140 ? -17.096 4.295 5.996 1.00 76.88 140 GLY A CA 1
ATOM 1089 C C . GLY A 1 140 ? -16.175 5.420 5.525 1.00 76.88 140 GLY A C 1
ATOM 1090 O O . GLY A 1 140 ? -15.174 5.176 4.852 1.00 76.88 140 GLY A O 1
ATOM 1091 N N . ASP A 1 141 ? -16.499 6.652 5.908 1.00 69.06 141 ASP A N 1
ATOM 1092 C CA . ASP A 1 141 ? -15.783 7.849 5.453 1.00 69.06 141 ASP A CA 1
ATOM 1093 C C . ASP A 1 141 ? -14.427 8.042 6.159 1.00 69.06 141 ASP A C 1
ATOM 1095 O O . ASP A 1 141 ? -13.631 8.885 5.750 1.0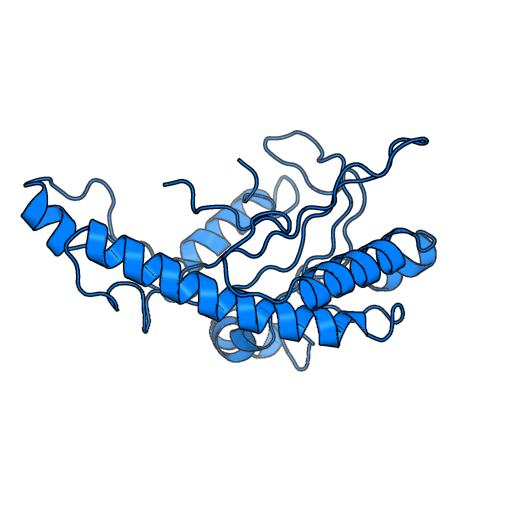0 69.06 141 ASP A O 1
ATOM 1099 N N . ARG A 1 142 ? -14.115 7.247 7.196 1.00 69.25 142 ARG A N 1
ATOM 1100 C CA . ARG A 1 142 ? -12.880 7.395 7.984 1.00 69.25 142 ARG A CA 1
ATOM 1101 C C . ARG A 1 142 ? -11.699 6.612 7.426 1.00 69.25 142 ARG A C 1
ATOM 1103 O O . ARG A 1 142 ? -10.639 7.207 7.250 1.00 69.25 142 ARG A O 1
ATOM 1110 N N . ALA A 1 143 ? -11.836 5.314 7.159 1.00 64.50 143 ALA A N 1
ATOM 1111 C CA . ALA A 1 143 ? -10.764 4.527 6.550 1.00 64.50 143 ALA A CA 1
ATOM 1112 C C . ALA A 1 143 ? -10.960 4.352 5.050 1.00 64.50 143 ALA A C 1
ATOM 1114 O O . ALA A 1 143 ? -12.012 3.930 4.576 1.00 64.50 143 ALA A O 1
ATOM 1115 N N . GLY A 1 144 ? -9.878 4.626 4.331 1.00 57.84 144 GLY A N 1
ATOM 1116 C CA . GLY A 1 144 ? -9.802 4.656 2.889 1.00 57.84 144 GLY A CA 1
ATOM 1117 C C . GLY A 1 144 ? -8.615 3.887 2.365 1.00 57.84 144 GLY A C 1
ATOM 1118 O O . GLY A 1 144 ? -7.518 3.891 2.909 1.00 57.84 144 GLY A O 1
ATOM 1119 N N . VAL A 1 145 ? -8.807 3.214 1.247 1.00 51.44 145 VAL A N 1
ATOM 1120 C CA . VAL A 1 145 ? -7.786 2.338 0.681 1.00 51.44 145 VAL A CA 1
ATOM 1121 C C . VAL A 1 145 ? -6.759 3.171 -0.092 1.00 51.44 145 VAL A C 1
ATOM 1123 O O . VAL A 1 145 ? -6.641 3.000 -1.296 1.00 51.44 145 VAL A O 1
ATOM 1126 N N . LEU A 1 146 ? -6.000 4.074 0.548 1.00 48.62 146 LEU A N 1
ATOM 1127 C CA . LEU A 1 146 ? -4.802 4.637 -0.088 1.00 48.62 146 LEU A CA 1
ATOM 1128 C C . LEU A 1 146 ? -3.687 3.602 -0.049 1.00 48.62 146 LEU A C 1
ATOM 1130 O O . LEU A 1 146 ? -2.797 3.623 0.793 1.00 48.62 146 LEU A O 1
ATOM 1134 N N . VAL A 1 147 ? -3.765 2.678 -0.992 1.00 48.72 147 VAL A N 1
ATOM 1135 C CA . VAL A 1 147 ? -2.723 1.693 -1.212 1.00 48.72 147 VAL A CA 1
ATOM 1136 C C . VAL A 1 147 ? -1.608 2.380 -1.976 1.00 48.72 147 VAL A C 1
ATOM 1138 O O . VAL A 1 147 ? -1.733 2.592 -3.179 1.00 48.72 147 VAL A O 1
ATOM 1141 N N . ILE A 1 148 ? -0.541 2.730 -1.267 1.00 51.06 148 ILE A N 1
ATOM 1142 C CA . ILE A 1 148 ? 0.751 3.030 -1.882 1.00 51.06 148 ILE A CA 1
ATOM 1143 C C . ILE A 1 148 ? 1.435 1.688 -2.094 1.00 51.06 148 ILE A C 1
ATOM 1145 O O . ILE A 1 148 ? 1.796 1.021 -1.129 1.00 51.06 148 ILE A O 1
ATOM 1149 N N . VAL A 1 149 ? 1.573 1.268 -3.342 1.00 48.72 149 VAL A N 1
ATOM 1150 C CA . VAL A 1 149 ? 2.428 0.139 -3.698 1.00 48.72 149 VAL A CA 1
ATOM 1151 C C . VAL A 1 149 ? 3.838 0.693 -3.773 1.00 48.72 149 VAL A C 1
ATOM 1153 O O . VAL A 1 149 ? 4.052 1.521 -4.645 1.00 48.72 149 VAL A O 1
ATOM 1156 N N . GLY A 1 150 ? 4.757 0.282 -2.889 1.00 51.53 150 GLY A N 1
ATOM 1157 C CA . GLY A 1 150 ? 6.189 0.506 -3.125 1.00 51.53 150 GLY A CA 1
ATOM 1158 C C . GLY A 1 150 ? 7.098 0.672 -1.911 1.00 51.53 150 GLY A C 1
ATOM 1159 O O . GLY A 1 150 ? 7.082 1.710 -1.260 1.00 51.53 150 GLY A O 1
ATOM 1160 N N . THR A 1 151 ? 7.974 -0.305 -1.652 1.00 48.25 151 THR A N 1
ATOM 1161 C CA . THR A 1 151 ? 9.365 -0.046 -1.203 1.00 48.25 151 THR A CA 1
ATOM 1162 C C . THR A 1 151 ? 10.173 -1.336 -1.320 1.00 48.25 151 THR A C 1
ATOM 1164 O O . THR A 1 151 ? 9.808 -2.295 -0.666 1.00 48.25 151 THR A O 1
ATOM 1167 N N . PHE A 1 152 ? 11.251 -1.424 -2.110 1.00 51.12 152 PHE A N 1
ATOM 1168 C CA . PHE A 1 152 ? 12.071 -2.648 -2.122 1.00 51.12 152 PHE A CA 1
ATOM 1169 C C . PHE A 1 152 ? 13.576 -2.390 -2.269 1.00 51.12 152 PHE A C 1
ATOM 1171 O O . PHE A 1 152 ? 14.059 -1.836 -3.242 1.00 51.12 152 PHE A O 1
ATOM 1178 N N . TYR A 1 153 ? 14.314 -2.856 -1.263 1.00 44.34 153 TYR A N 1
ATOM 1179 C CA . TYR A 1 153 ? 15.746 -2.667 -1.037 1.00 44.34 153 TYR A CA 1
ATOM 1180 C C . TYR A 1 153 ? 16.666 -3.209 -2.152 1.00 44.34 153 TYR A C 1
ATOM 1182 O O . TYR A 1 153 ? 16.408 -4.268 -2.725 1.00 44.34 153 TYR A O 1
ATOM 1190 N N . CYS A 1 154 ? 17.759 -2.473 -2.403 1.00 42.81 154 CYS A N 1
ATOM 1191 C CA . CYS A 1 154 ? 18.746 -2.671 -3.469 1.00 42.81 154 CYS A CA 1
ATOM 1192 C C . CYS A 1 154 ? 19.912 -3.600 -3.059 1.00 42.81 154 CYS A C 1
ATOM 1194 O O . CYS A 1 154 ? 20.316 -3.679 -1.901 1.00 42.81 154 CYS A O 1
ATOM 1196 N N . ARG A 1 155 ? 20.462 -4.261 -4.081 1.00 39.53 155 ARG A N 1
ATOM 1197 C CA . ARG A 1 155 ? 21.596 -5.198 -4.163 1.00 39.53 155 ARG A CA 1
ATOM 1198 C C . ARG A 1 155 ? 22.886 -4.696 -3.479 1.00 39.53 155 ARG A C 1
ATOM 1200 O O . ARG A 1 155 ? 23.399 -3.646 -3.857 1.00 39.53 155 ARG A O 1
ATOM 1207 N N . SER A 1 156 ? 23.475 -5.486 -2.573 1.00 36.66 156 SER A N 1
ATOM 1208 C CA . SER A 1 156 ? 24.944 -5.595 -2.519 1.00 36.66 156 SER A CA 1
ATOM 1209 C C . SER A 1 156 ? 25.358 -6.675 -3.525 1.00 36.66 156 SER A C 1
ATOM 1211 O O . SER A 1 156 ? 24.560 -7.564 -3.824 1.00 36.66 156 SER A O 1
ATOM 1213 N N . GLU A 1 157 ? 26.561 -6.594 -4.096 1.00 40.66 157 GLU A N 1
ATOM 1214 C CA . GLU A 1 157 ? 27.030 -7.451 -5.204 1.00 40.66 157 GLU A CA 1
ATOM 1215 C C . GLU A 1 157 ? 26.914 -8.971 -4.969 1.00 40.66 157 GLU A C 1
ATOM 1217 O O . GLU A 1 157 ? 27.048 -9.732 -5.926 1.00 40.66 157 GLU A O 1
ATOM 1222 N N . THR A 1 158 ? 26.607 -9.429 -3.750 1.00 35.09 158 THR A N 1
ATOM 1223 C CA . THR A 1 158 ? 26.584 -10.854 -3.409 1.00 35.09 158 THR A CA 1
ATOM 1224 C C . THR A 1 158 ? 25.290 -11.395 -2.796 1.00 35.09 158 THR A C 1
ATOM 1226 O O . THR A 1 158 ? 25.162 -12.612 -2.797 1.00 35.09 158 THR A O 1
ATOM 1229 N N . ASP A 1 159 ? 24.310 -10.593 -2.341 1.00 35.34 159 ASP A N 1
ATOM 1230 C CA . ASP A 1 159 ? 23.128 -11.148 -1.645 1.00 35.34 159 ASP A CA 1
ATOM 1231 C C . ASP A 1 159 ? 21.815 -10.354 -1.832 1.00 35.34 159 ASP A C 1
ATOM 1233 O O . ASP A 1 159 ? 21.696 -9.178 -1.484 1.00 35.34 159 ASP A O 1
ATOM 1237 N N . LEU A 1 160 ? 20.774 -11.039 -2.326 1.00 40.72 160 LEU A N 1
ATOM 1238 C CA . LEU A 1 160 ? 19.378 -10.578 -2.326 1.00 40.72 160 LEU A CA 1
ATOM 1239 C C . LEU A 1 160 ? 18.782 -10.742 -0.918 1.00 40.72 160 LEU A C 1
ATOM 1241 O O . LEU A 1 160 ? 18.168 -11.764 -0.607 1.00 40.72 160 LEU A O 1
ATOM 1245 N N . VAL A 1 161 ? 18.930 -9.746 -0.047 1.00 43.41 161 VAL A N 1
ATOM 1246 C CA . VAL A 1 161 ? 18.282 -9.780 1.274 1.00 43.41 161 VAL A CA 1
ATOM 1247 C C . VAL A 1 161 ? 16.849 -9.238 1.168 1.00 43.41 161 VAL A C 1
ATOM 1249 O O . VAL A 1 161 ? 16.633 -8.035 1.123 1.00 43.41 161 VAL A O 1
ATOM 1252 N N . ASN A 1 162 ? 15.879 -10.161 1.118 1.00 51.16 162 ASN A N 1
ATOM 1253 C CA . ASN A 1 162 ? 14.432 -10.009 1.356 1.00 51.16 162 ASN A CA 1
ATOM 1254 C C . ASN A 1 162 ? 13.781 -8.668 0.968 1.00 51.16 162 ASN A C 1
ATOM 1256 O O . ASN A 1 162 ? 13.684 -7.746 1.776 1.00 51.16 162 ASN A O 1
ATOM 1260 N N . GLY A 1 163 ? 13.170 -8.621 -0.215 1.00 51.53 163 GLY A N 1
ATOM 1261 C CA . GLY A 1 163 ? 12.242 -7.548 -0.540 1.00 51.53 163 GLY A CA 1
ATOM 1262 C C . GLY A 1 163 ? 11.038 -7.471 0.426 1.00 51.53 163 GLY A C 1
ATOM 1263 O O . GLY A 1 163 ? 10.395 -8.486 0.706 1.00 51.53 163 GLY A O 1
ATOM 1264 N N . SER A 1 164 ? 10.686 -6.268 0.895 1.00 54.84 164 SER A N 1
ATOM 1265 C CA . SER A 1 164 ? 9.526 -5.963 1.746 1.00 54.84 164 SER A CA 1
ATOM 1266 C C . SER A 1 164 ? 8.401 -5.203 1.022 1.00 54.84 164 SER A C 1
ATOM 1268 O O . SER A 1 164 ? 8.533 -4.024 0.773 1.00 54.84 164 SER A O 1
ATOM 1270 N N . LEU A 1 165 ? 7.240 -5.807 0.738 1.00 59.62 165 LEU A N 1
ATOM 1271 C CA . LEU A 1 165 ? 6.116 -5.037 0.177 1.00 59.62 165 LEU A CA 1
ATOM 1272 C C . LEU A 1 165 ? 5.439 -4.212 1.271 1.00 59.62 165 LEU A C 1
ATOM 1274 O O . LEU A 1 165 ? 4.877 -4.783 2.206 1.00 59.62 165 LEU A O 1
ATOM 1278 N N . HIS A 1 166 ? 5.458 -2.888 1.136 1.00 61.62 166 HIS A N 1
ATOM 1279 C CA . HIS A 1 166 ? 4.710 -1.980 2.000 1.00 61.62 166 HIS A CA 1
ATOM 1280 C C . HIS A 1 166 ? 3.423 -1.556 1.302 1.00 61.62 166 HIS A C 1
ATOM 1282 O O . HIS A 1 166 ? 3.465 -1.032 0.193 1.00 61.62 166 HIS A O 1
ATOM 1288 N N . LEU A 1 167 ? 2.290 -1.810 1.957 1.00 62.06 167 LEU A N 1
ATOM 1289 C CA . LEU A 1 167 ? 0.962 -1.410 1.499 1.00 62.06 167 LEU A CA 1
ATOM 1290 C C . LEU A 1 167 ? 0.241 -0.782 2.696 1.00 62.06 167 LEU A C 1
ATOM 1292 O O . LEU A 1 167 ? -0.321 -1.506 3.522 1.00 62.06 167 LEU A O 1
ATOM 1296 N N . PRO A 1 168 ? 0.342 0.546 2.873 1.00 63.28 168 PRO A N 1
ATOM 1297 C CA . PRO A 1 168 ? -0.279 1.212 4.001 1.00 63.28 168 PRO A CA 1
ATOM 1298 C C . PRO A 1 168 ? -1.803 1.206 3.833 1.00 63.28 168 PRO A C 1
ATOM 1300 O O . PRO A 1 168 ? -2.327 1.454 2.750 1.00 63.28 168 PRO A O 1
ATOM 1303 N N . PHE A 1 169 ? -2.517 0.920 4.920 1.00 66.12 169 PHE A N 1
ATOM 1304 C CA . PHE A 1 169 ? -3.958 1.136 5.013 1.00 66.12 169 PHE A CA 1
ATOM 1305 C C . PHE A 1 169 ? -4.180 2.468 5.722 1.00 66.12 169 PHE A C 1
ATOM 1307 O O . PHE A 1 169 ? -3.720 2.646 6.852 1.00 66.12 169 PHE A O 1
ATOM 1314 N N . LEU A 1 170 ? -4.812 3.420 5.042 1.00 69.06 170 LEU A N 1
ATOM 1315 C CA . LEU A 1 170 ? -4.817 4.822 5.449 1.00 69.06 170 LEU A CA 1
ATOM 1316 C C . LEU A 1 170 ? -6.245 5.336 5.667 1.00 69.06 170 LEU A C 1
ATOM 1318 O O . LEU A 1 170 ? -7.217 4.638 5.393 1.00 69.06 170 LEU A O 1
ATOM 1322 N N . PRO A 1 171 ? -6.422 6.530 6.237 1.00 72.75 171 PRO A N 1
ATOM 1323 C CA . PRO A 1 171 ? -7.711 7.201 6.186 1.00 72.75 171 PRO A CA 1
ATOM 1324 C C . PRO A 1 171 ? -8.105 7.566 4.746 1.00 72.75 171 PRO A C 1
ATOM 1326 O O . PRO A 1 171 ? -7.235 7.685 3.876 1.00 72.75 171 PRO A O 1
ATOM 1329 N N . ASN A 1 172 ? -9.401 7.779 4.484 1.00 72.62 172 ASN A N 1
ATOM 1330 C CA . ASN A 1 172 ? -9.797 8.453 3.241 1.00 72.62 172 ASN A CA 1
ATOM 1331 C C . ASN A 1 172 ? -9.144 9.837 3.197 1.00 72.62 172 ASN A C 1
ATOM 1333 O O . ASN A 1 172 ? -8.821 10.424 4.229 1.00 72.62 172 ASN A O 1
ATOM 1337 N N . PHE A 1 173 ? -8.927 10.375 2.003 1.00 69.12 173 PHE A N 1
ATOM 1338 C CA . PHE A 1 173 ? -8.249 11.662 1.880 1.00 69.12 173 PHE A CA 1
ATOM 1339 C C . PHE A 1 173 ? -9.049 12.799 2.539 1.00 69.12 173 PHE A C 1
ATOM 1341 O O . PHE A 1 173 ? -8.492 13.651 3.219 1.00 69.12 173 PHE A O 1
ATOM 1348 N N . ASP A 1 174 ? -10.364 12.786 2.398 1.00 72.88 174 ASP A N 1
ATOM 1349 C CA . ASP A 1 174 ? -11.305 13.702 3.040 1.00 72.88 174 ASP A CA 1
ATOM 1350 C C . ASP A 1 174 ? -11.683 13.284 4.473 1.00 72.88 174 ASP A C 1
ATOM 1352 O O . ASP A 1 174 ? -12.472 13.965 5.131 1.00 72.88 174 ASP A O 1
ATOM 1356 N N . ALA A 1 175 ? -11.093 12.203 5.000 1.00 79.19 175 ALA A N 1
ATOM 1357 C CA . ALA A 1 175 ? -11.393 11.733 6.341 1.00 79.19 175 ALA A CA 1
ATOM 1358 C C . ALA A 1 175 ? -10.984 12.764 7.393 1.00 79.19 175 ALA A C 1
ATOM 1360 O O . ALA A 1 175 ? -9.812 13.124 7.542 1.00 79.19 175 ALA A O 1
ATOM 1361 N N . ALA A 1 176 ? -11.963 13.155 8.200 1.00 84.56 176 ALA A N 1
ATOM 1362 C CA . ALA A 1 176 ? -11.737 13.812 9.472 1.00 84.56 176 ALA A CA 1
ATOM 1363 C C . ALA A 1 176 ? -11.227 12.796 10.503 1.00 84.56 176 ALA A C 1
ATOM 1365 O O . ALA A 1 176 ? -11.962 11.905 10.934 1.00 84.56 176 ALA A O 1
ATOM 1366 N N . VAL A 1 177 ? -9.972 12.949 10.916 1.00 87.00 177 VAL A N 1
ATOM 1367 C CA . VAL A 1 177 ? -9.341 12.139 11.958 1.00 87.00 177 VAL A CA 1
ATOM 1368 C C . VAL A 1 177 ? -9.351 12.918 13.268 1.00 87.00 177 VAL A C 1
ATOM 1370 O O . VAL A 1 177 ? -8.793 14.011 13.359 1.00 87.00 177 VAL A O 1
ATOM 1373 N N . GLU A 1 178 ? -9.968 12.341 14.295 1.00 88.81 178 GLU A N 1
ATOM 1374 C CA . GLU A 1 178 ? -10.052 12.900 15.646 1.00 88.81 178 GLU A CA 1
ATOM 1375 C C . GLU A 1 178 ? -10.122 11.777 16.700 1.00 88.81 178 GLU A C 1
ATOM 1377 O O . GLU A 1 178 ? -10.389 10.622 16.345 1.00 88.81 178 GLU A O 1
ATOM 1382 N N . PRO A 1 179 ? -9.834 12.060 17.985 1.00 89.12 179 PRO A N 1
ATOM 1383 C CA . PRO A 1 179 ? -9.976 11.069 19.049 1.00 89.12 179 PRO A CA 1
ATOM 1384 C C . PRO A 1 179 ? -11.406 10.524 19.134 1.00 89.12 179 PRO A C 1
ATOM 1386 O O . PRO A 1 179 ? -12.362 11.289 19.171 1.00 89.12 179 PRO A O 1
ATOM 1389 N N . PHE A 1 180 ? -11.559 9.200 19.206 1.00 89.06 180 PHE A N 1
ATOM 1390 C CA . PHE A 1 180 ? -12.880 8.590 19.346 1.00 89.06 180 PHE A CA 1
ATOM 1391 C C . PHE A 1 180 ? -13.505 8.859 20.714 1.00 89.06 180 PHE A C 1
ATOM 1393 O O . PHE A 1 180 ? -12.859 8.655 21.747 1.00 89.06 180 PHE A O 1
ATOM 1400 N N . ASP A 1 181 ? -14.801 9.170 20.721 1.00 89.56 181 ASP A N 1
ATOM 1401 C CA . ASP A 1 181 ? -15.579 9.370 21.947 1.00 89.56 181 ASP A CA 1
ATOM 1402 C C . ASP A 1 181 ? -15.520 8.160 22.877 1.00 89.56 181 ASP A C 1
ATOM 1404 O O . ASP A 1 181 ? -15.288 8.317 24.071 1.00 89.56 181 ASP A O 1
ATOM 1408 N N . PHE A 1 182 ? -15.631 6.939 22.342 1.00 90.38 182 PHE A N 1
ATOM 1409 C CA . PHE A 1 182 ? -15.548 5.721 23.155 1.00 90.38 182 PHE A CA 1
ATOM 1410 C C . PHE A 1 182 ? -14.173 5.547 23.822 1.00 90.38 182 PHE A C 1
ATOM 1412 O O . PHE A 1 182 ? -14.088 5.045 24.942 1.00 90.38 182 PHE A O 1
ATOM 1419 N N . CYS A 1 183 ? -13.089 6.014 23.190 1.00 88.50 183 CYS A N 1
ATOM 1420 C CA . CYS A 1 183 ? -11.764 6.026 23.814 1.00 88.50 183 CYS A CA 1
ATOM 1421 C C . CYS A 1 183 ? -11.697 7.058 24.945 1.00 88.50 183 CYS A C 1
ATOM 1423 O O . CYS A 1 183 ? -11.134 6.773 26.005 1.00 88.50 183 CYS A O 1
ATOM 1425 N N . MET A 1 184 ? -12.269 8.247 24.740 1.00 88.62 184 MET A N 1
ATOM 1426 C CA . MET A 1 184 ? -12.297 9.307 25.754 1.00 88.62 184 MET A CA 1
ATOM 1427 C C . MET A 1 184 ? -13.157 8.900 26.956 1.00 88.62 184 MET A C 1
ATOM 1429 O O . MET A 1 184 ? -12.698 8.987 28.091 1.00 88.62 184 MET A O 1
ATOM 1433 N N . GLN A 1 185 ? -14.346 8.343 26.713 1.00 87.69 185 GLN A N 1
ATOM 1434 C CA . GLN A 1 185 ? -15.246 7.828 27.750 1.00 87.69 185 GLN A CA 1
ATOM 1435 C C . GLN A 1 185 ? -14.594 6.710 28.572 1.00 87.69 185 GLN A C 1
ATOM 1437 O O . GLN A 1 185 ? -14.690 6.709 29.796 1.00 87.69 185 GLN A O 1
ATOM 1442 N N . LYS A 1 186 ? -13.881 5.784 27.918 1.00 86.88 186 LYS A N 1
ATOM 1443 C CA . LYS A 1 186 ? -13.198 4.670 28.593 1.00 86.88 186 LYS A CA 1
ATOM 1444 C C . LYS A 1 186 ? -11.994 5.112 29.428 1.00 86.88 186 LYS A C 1
ATOM 1446 O O . LYS A 1 186 ? -11.697 4.488 30.441 1.00 86.88 186 LYS A O 1
ATOM 1451 N N . THR A 1 187 ? -11.270 6.140 28.987 1.00 86.50 187 THR A N 1
ATOM 1452 C CA . THR A 1 187 ? -10.033 6.595 29.649 1.00 86.50 187 THR A CA 1
ATOM 1453 C C . THR A 1 187 ? -10.247 7.746 30.629 1.00 86.50 187 THR A C 1
ATOM 1455 O O . THR A 1 187 ? -9.360 8.010 31.436 1.00 86.50 187 THR A O 1
ATOM 1458 N N . GLY A 1 188 ? -11.382 8.452 30.554 1.00 84.62 188 GLY A N 1
ATOM 1459 C CA . GLY A 1 188 ? -11.616 9.704 31.282 1.00 84.62 188 GLY A CA 1
ATOM 1460 C C . GLY A 1 188 ? -10.690 10.848 30.844 1.00 84.62 188 GLY A C 1
ATOM 1461 O O . GLY A 1 188 ? -10.600 11.866 31.528 1.00 84.62 188 GLY A O 1
ATOM 1462 N N . GLY A 1 189 ? -9.957 10.667 29.741 1.00 82.62 189 GLY A N 1
ATOM 1463 C CA . GLY A 1 189 ? -8.959 11.608 29.246 1.00 82.62 189 GLY A CA 1
ATOM 1464 C C . GLY A 1 189 ? -9.551 12.682 28.338 1.00 82.62 189 GLY A C 1
ATOM 1465 O O . GLY A 1 189 ? -10.582 12.484 27.697 1.00 82.62 189 GLY A O 1
ATOM 1466 N N . THR A 1 190 ? -8.862 13.816 28.243 1.00 84.88 190 THR A N 1
ATOM 1467 C CA . THR A 1 190 ? -9.188 14.886 27.294 1.00 84.88 190 THR A CA 1
ATOM 1468 C C . THR A 1 190 ? -8.461 14.684 25.958 1.00 84.88 190 THR A C 1
ATOM 1470 O O . THR A 1 190 ? -7.367 14.106 25.917 1.00 84.88 190 THR A O 1
ATOM 1473 N N . PRO A 1 191 ? -9.039 15.146 24.836 1.00 83.94 191 PRO A N 1
ATOM 1474 C CA . PRO A 1 191 ? -8.401 15.034 23.532 1.00 83.94 191 PRO A CA 1
ATOM 1475 C C . PRO A 1 191 ? -7.117 15.872 23.494 1.00 83.94 191 PRO A C 1
ATOM 1477 O O . PRO A 1 191 ? -7.138 17.088 23.659 1.00 83.94 191 PRO A O 1
ATOM 1480 N N . LYS A 1 192 ? -5.977 15.211 23.256 1.00 83.38 192 LYS A N 1
ATOM 1481 C CA . LYS A 1 192 ? -4.668 15.879 23.132 1.00 83.38 192 LYS A CA 1
ATOM 1482 C C . LYS A 1 192 ? -4.494 16.604 21.795 1.00 83.38 192 LYS A C 1
ATOM 1484 O O . LYS A 1 192 ? -3.737 17.566 21.707 1.00 83.38 192 LYS A O 1
ATOM 1489 N N . PHE A 1 193 ? -5.151 16.106 20.754 1.00 83.12 193 PHE A N 1
ATOM 1490 C CA . PHE A 1 193 ? -5.071 16.633 19.398 1.00 83.12 193 PHE A CA 1
ATOM 1491 C C . PHE A 1 193 ? -6.480 16.935 18.901 1.00 83.12 193 PHE A C 1
ATOM 1493 O O . PHE A 1 193 ? -7.406 16.172 19.180 1.00 83.12 193 PHE A O 1
ATOM 1500 N N . GLY A 1 194 ? -6.622 18.049 18.182 1.00 83.75 194 GLY A N 1
ATOM 1501 C CA . GLY A 1 194 ? -7.865 18.405 17.509 1.00 83.75 194 GLY A CA 1
ATOM 1502 C C . GLY A 1 194 ? -8.103 17.574 16.249 1.00 83.75 194 GLY A C 1
ATOM 1503 O O . GLY A 1 194 ? -7.257 16.779 15.834 1.00 83.75 194 GLY A O 1
ATOM 1504 N N . LYS A 1 195 ? -9.266 17.793 15.641 1.00 88.00 195 LYS A N 1
ATOM 1505 C CA . LYS A 1 195 ? -9.654 17.208 14.359 1.00 88.00 195 LYS A CA 1
ATOM 1506 C C . LYS A 1 195 ? -8.726 17.672 13.237 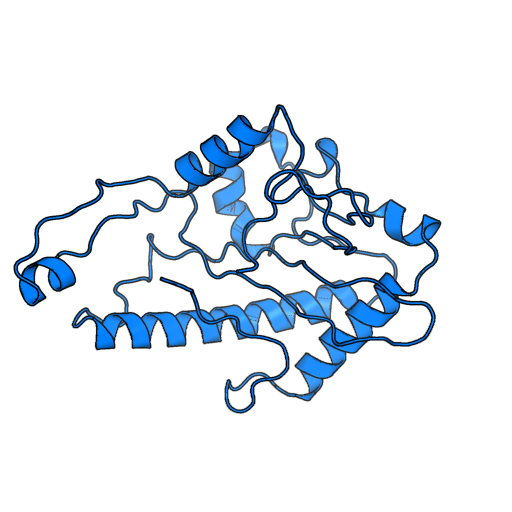1.00 88.00 195 LYS A C 1
ATOM 1508 O O . LYS A 1 195 ? -8.446 18.862 13.112 1.00 88.00 195 LYS A O 1
ATOM 1513 N N . VAL A 1 196 ? -8.285 16.727 12.411 1.00 87.00 196 VAL A N 1
ATOM 1514 C CA . VAL A 1 196 ? -7.417 16.964 11.251 1.00 87.00 196 VAL A CA 1
ATOM 1515 C C . VAL A 1 196 ? -8.005 16.259 10.033 1.00 87.00 196 VAL A C 1
ATOM 1517 O O . VAL A 1 196 ? -8.359 15.085 10.120 1.00 87.00 196 VAL A O 1
ATOM 1520 N N . VAL A 1 197 ? -8.088 16.944 8.890 1.00 83.88 197 VAL A N 1
ATOM 1521 C CA . VAL A 1 197 ? -8.429 16.302 7.612 1.00 83.88 197 VAL A CA 1
ATOM 1522 C C . VAL A 1 197 ? -7.179 15.611 7.072 1.00 83.88 197 VAL A C 1
ATOM 1524 O O . VAL A 1 197 ? -6.135 16.242 6.890 1.00 83.88 197 VAL A O 1
ATOM 1527 N N . TYR A 1 198 ? -7.259 14.298 6.850 1.00 77.31 198 TYR A N 1
ATOM 1528 C CA . TYR A 1 198 ? -6.089 13.475 6.540 1.00 77.31 198 TYR A CA 1
ATOM 1529 C C . TYR A 1 198 ? -5.339 13.951 5.292 1.00 77.31 198 TYR A C 1
ATOM 1531 O O . TYR A 1 198 ? -4.111 14.012 5.278 1.00 77.31 198 TYR A O 1
ATOM 1539 N N . GLY A 1 199 ? -6.076 14.326 4.259 1.00 69.94 199 GLY A N 1
ATOM 1540 C CA . GLY A 1 199 ? -5.545 14.763 2.987 1.00 69.94 199 GLY A CA 1
ATOM 1541 C C . GLY A 1 199 ? -4.865 16.124 3.019 1.00 69.94 199 GLY A C 1
ATOM 1542 O O . GLY A 1 199 ? -3.787 16.279 2.453 1.00 69.94 199 GLY A O 1
ATOM 1543 N N . GLU A 1 200 ? -5.434 17.086 3.744 1.00 72.69 200 GLU A N 1
ATOM 1544 C CA . GLU A 1 200 ? -4.786 18.381 3.989 1.00 72.69 200 GLU A CA 1
ATOM 1545 C C . GLU A 1 200 ? -3.478 18.190 4.760 1.00 72.69 200 GLU A C 1
ATOM 1547 O O . GLU A 1 200 ? -2.455 18.782 4.424 1.00 72.69 200 GLU A O 1
ATOM 1552 N N . HIS A 1 201 ? -3.475 17.289 5.746 1.00 74.69 201 HIS A N 1
ATOM 1553 C CA . HIS A 1 201 ? -2.266 16.917 6.478 1.00 74.69 201 HIS A CA 1
ATOM 1554 C C . HIS A 1 201 ? -1.225 16.221 5.594 1.00 74.69 201 HIS A C 1
ATOM 1556 O O . HIS A 1 201 ? -0.027 16.468 5.747 1.00 74.69 201 HIS A O 1
ATOM 1562 N N . LEU A 1 202 ? -1.655 15.367 4.660 1.00 67.31 202 LEU A N 1
ATOM 1563 C CA . LEU A 1 202 ? -0.770 14.746 3.672 1.00 67.31 202 LEU A CA 1
ATOM 1564 C C . LEU A 1 202 ? -0.161 15.783 2.722 1.00 67.31 202 LEU A C 1
ATOM 1566 O O . LEU A 1 202 ? 1.054 15.779 2.528 1.00 67.31 202 LEU A O 1
ATOM 1570 N N . VAL A 1 203 ? -0.978 16.678 2.163 1.00 63.16 203 VAL A N 1
ATOM 1571 C CA . VAL A 1 203 ? -0.524 17.731 1.241 1.00 63.16 203 VAL A CA 1
ATOM 1572 C C . VAL A 1 203 ? 0.389 18.713 1.956 1.00 63.16 203 VAL A C 1
ATOM 1574 O O . VAL A 1 203 ? 1.489 18.949 1.475 1.00 63.16 203 VAL A O 1
ATOM 1577 N N . GLY A 1 204 ? 0.020 19.194 3.144 1.00 61.91 204 GLY A N 1
ATOM 1578 C CA . GLY A 1 204 ? 0.867 20.096 3.924 1.00 61.91 204 GLY A CA 1
ATOM 1579 C C . GLY A 1 204 ? 2.218 19.471 4.285 1.00 61.91 204 GLY A C 1
ATOM 1580 O O . GLY A 1 204 ? 3.235 20.162 4.341 1.00 61.91 204 GLY A O 1
ATOM 1581 N N . LYS A 1 205 ? 2.282 18.148 4.478 1.00 61.53 205 LYS A N 1
ATOM 1582 C CA . LYS A 1 205 ? 3.564 17.440 4.613 1.00 61.53 205 LYS A CA 1
ATOM 1583 C C . LYS A 1 205 ? 4.342 17.371 3.303 1.00 61.53 205 LYS A C 1
ATOM 1585 O O . LYS A 1 205 ? 5.553 17.565 3.335 1.00 61.53 205 LYS A O 1
ATOM 1590 N N . ALA A 1 206 ? 3.675 17.098 2.184 1.00 54.03 206 ALA A N 1
ATOM 1591 C CA . ALA A 1 206 ? 4.310 17.054 0.872 1.00 54.03 206 ALA A CA 1
ATOM 1592 C C . ALA A 1 206 ? 4.854 18.433 0.455 1.00 54.03 206 ALA A C 1
ATOM 1594 O O . ALA A 1 206 ? 5.990 18.511 0.006 1.00 54.03 206 ALA A O 1
ATOM 1595 N N . GLU A 1 207 ? 4.099 19.512 0.683 1.00 47.28 207 GLU A N 1
ATOM 1596 C CA . GLU A 1 207 ? 4.460 20.900 0.356 1.00 47.28 207 GLU A CA 1
ATOM 1597 C C . GLU A 1 207 ? 5.643 21.418 1.185 1.00 47.28 207 GLU A C 1
ATOM 1599 O O . GLU A 1 207 ? 6.553 22.042 0.643 1.00 47.28 207 GLU A O 1
ATOM 1604 N N . ASN A 1 208 ? 5.709 21.078 2.478 1.00 44.97 208 ASN A N 1
ATOM 1605 C CA . ASN A 1 208 ? 6.864 21.400 3.326 1.00 44.97 208 ASN A CA 1
ATOM 1606 C C . ASN A 1 208 ? 8.161 20.680 2.898 1.00 44.97 208 ASN A C 1
ATOM 1608 O O . ASN A 1 208 ? 9.247 21.077 3.317 1.00 44.97 208 ASN A O 1
ATOM 1612 N N . LEU A 1 209 ? 8.069 19.653 2.044 1.00 40.47 209 LEU A N 1
ATOM 1613 C CA . LEU A 1 209 ? 9.209 18.988 1.408 1.00 40.47 209 LEU A CA 1
ATOM 1614 C C . LEU A 1 209 ? 9.648 19.648 0.086 1.00 40.47 209 LEU A C 1
ATOM 1616 O O . LEU A 1 209 ? 10.604 19.181 -0.528 1.00 40.47 209 LEU A O 1
ATOM 1620 N N . HIS A 1 210 ? 9.027 20.741 -0.376 1.00 39.34 210 HIS A N 1
ATOM 1621 C CA . HIS A 1 210 ? 9.424 21.383 -1.643 1.00 39.34 210 HIS A CA 1
ATOM 1622 C C . HIS A 1 210 ? 10.811 22.055 -1.611 1.00 39.34 210 HIS A C 1
ATOM 1624 O O . HIS A 1 210 ? 11.308 22.448 -2.664 1.00 39.34 210 HIS A O 1
ATOM 1630 N N . SER A 1 211 ? 11.482 22.130 -0.456 1.00 36.25 211 SER A N 1
ATOM 1631 C CA . SER A 1 211 ? 12.912 22.471 -0.374 1.00 36.25 211 SER A CA 1
ATOM 1632 C C . SER A 1 211 ? 13.845 21.248 -0.353 1.00 36.25 211 SER A C 1
ATOM 1634 O O . SER A 1 211 ? 15.049 21.410 -0.543 1.00 36.25 211 SER A O 1
ATOM 1636 N N . ALA A 1 212 ? 13.317 20.029 -0.184 1.00 32.12 212 ALA A N 1
ATOM 1637 C CA . ALA A 1 212 ? 14.063 18.772 -0.238 1.00 32.12 212 ALA A CA 1
ATOM 1638 C C . ALA A 1 212 ? 13.119 17.578 -0.511 1.00 32.12 212 ALA A C 1
ATOM 1640 O O . ALA A 1 212 ? 12.615 16.944 0.407 1.00 32.12 212 ALA A O 1
ATOM 1641 N N . VAL A 1 213 ? 12.860 17.317 -1.794 1.00 35.91 213 VAL A N 1
ATOM 1642 C CA . VAL A 1 213 ? 12.585 16.007 -2.420 1.00 35.91 213 VAL A CA 1
ATOM 1643 C C . VAL A 1 213 ? 11.973 14.892 -1.525 1.00 35.91 213 VAL A C 1
ATOM 1645 O O . VAL A 1 213 ? 12.675 14.221 -0.779 1.00 35.91 213 VAL A O 1
ATOM 1648 N N . ARG A 1 214 ? 10.690 14.602 -1.813 1.00 47.09 214 ARG A N 1
ATOM 1649 C CA . ARG A 1 214 ? 10.007 13.279 -1.884 1.00 47.09 214 ARG A CA 1
ATOM 1650 C C . ARG A 1 214 ? 9.493 12.562 -0.621 1.00 47.09 214 ARG A C 1
ATOM 1652 O O . ARG A 1 214 ? 10.105 12.484 0.434 1.00 47.09 214 ARG A O 1
ATOM 1659 N N . MET A 1 215 ? 8.293 12.000 -0.809 1.00 34.12 215 MET A N 1
ATOM 1660 C CA . MET A 1 215 ? 7.482 11.256 0.151 1.00 34.12 215 MET A CA 1
ATOM 1661 C C . MET A 1 215 ? 8.036 9.851 0.430 1.00 34.12 215 MET A C 1
ATOM 1663 O O . MET A 1 215 ? 7.681 8.912 -0.269 1.00 34.12 215 MET A O 1
ATOM 1667 N N . THR A 1 216 ? 8.769 9.661 1.524 1.00 37.41 216 THR A N 1
ATOM 1668 C CA . THR A 1 216 ? 8.951 8.329 2.132 1.00 37.41 216 THR A CA 1
ATOM 1669 C C . THR A 1 216 ? 8.893 8.422 3.656 1.00 37.41 216 THR A C 1
ATOM 1671 O O . THR A 1 216 ? 9.873 8.668 4.345 1.00 37.41 216 THR A O 1
ATOM 1674 N N . TRP A 1 217 ? 7.703 8.209 4.225 1.00 32.28 217 TRP A N 1
ATOM 1675 C CA . TRP A 1 217 ? 7.523 8.120 5.679 1.00 32.28 217 TRP A CA 1
ATOM 1676 C C . TRP A 1 217 ? 6.591 6.975 6.066 1.00 32.28 217 TRP A C 1
ATOM 1678 O O . TRP A 1 217 ? 5.529 7.198 6.639 1.00 32.28 217 TRP A O 1
ATOM 1688 N N . TRP A 1 218 ? 7.003 5.736 5.781 1.00 33.47 218 TRP A N 1
ATOM 1689 C CA . TRP A 1 218 ? 6.296 4.542 6.275 1.00 33.47 218 TRP A CA 1
ATOM 1690 C C . TRP A 1 218 ? 7.200 3.457 6.879 1.00 33.47 218 TRP A C 1
ATOM 1692 O O . TRP A 1 218 ? 6.690 2.453 7.367 1.00 33.47 218 TRP A O 1
ATOM 1702 N N . ILE A 1 219 ? 8.521 3.667 6.949 1.00 28.89 219 ILE A N 1
ATOM 1703 C CA . ILE A 1 219 ? 9.458 2.695 7.532 1.00 28.89 219 ILE A CA 1
ATOM 1704 C C . ILE A 1 219 ? 10.087 3.269 8.804 1.00 28.89 219 ILE A C 1
ATOM 1706 O O . ILE A 1 219 ? 11.210 3.762 8.780 1.00 28.89 219 ILE A O 1
ATOM 1710 N N . ARG A 1 220 ? 9.356 3.190 9.925 1.00 27.86 220 ARG A N 1
ATOM 1711 C CA . ARG A 1 220 ? 9.939 2.949 11.259 1.00 27.86 220 ARG A CA 1
ATOM 1712 C C . ARG A 1 220 ? 8.999 2.193 12.182 1.00 27.86 220 ARG A C 1
ATOM 1714 O O . ARG A 1 220 ? 7.938 2.711 12.587 1.00 27.86 220 ARG A O 1
#

Foldseek 3Di:
DQDDAPWLPDPDLPDDVVLSVVLVVQVVFQVPDDVVLQCVQPQDVLLVRFGKDDFQQAADPNGGHGFIKGWFWAPQCVVLVCVPVHVPRCPPRDRGGDRVPPNCNVVSVNVVLVSVQVSVLQVQLVVCVVLVHHSCPCPDQFWDQRFTWMDFHDDDPPDDDDGTTGTDGGTRQQHWDFDDPSNCVVVVDDTPDGTDRNNVVVVVVVVVCPVPDDDDDNDD